Protein AF-A0ABD2NF69-F1 (afdb_monomer_lite)

pLDDT: mean 71.44, std 18.03, range [30.22, 94.69]

Structure (mmCIF, N/CA/C/O backbone):
data_AF-A0ABD2NF69-F1
#
_entry.id   AF-A0ABD2NF69-F1
#
loop_
_atom_site.group_PDB
_atom_site.id
_atom_site.type_symbol
_atom_site.label_atom_id
_atom_site.label_alt_id
_atom_site.label_comp_id
_atom_site.label_asym_id
_atom_site.label_entity_id
_atom_site.label_seq_id
_atom_site.pdbx_PDB_ins_code
_atom_site.Cartn_x
_atom_site.Cartn_y
_atom_site.Cartn_z
_atom_site.occupancy
_atom_site.B_iso_or_equiv
_atom_site.auth_seq_id
_atom_site.auth_comp_id
_atom_site.auth_asym_id
_atom_site.auth_atom_id
_atom_site.pdbx_PDB_model_num
ATOM 1 N N . MET A 1 1 ? 8.759 -7.426 8.911 1.00 56.06 1 MET A N 1
ATOM 2 C CA . MET A 1 1 ? 10.045 -8.057 8.538 1.00 56.06 1 MET A CA 1
ATOM 3 C C . MET A 1 1 ? 10.043 -8.442 7.062 1.00 56.06 1 MET A C 1
ATOM 5 O O . MET A 1 1 ? 10.917 -7.971 6.360 1.00 56.06 1 MET A O 1
ATOM 9 N N . THR A 1 2 ? 9.032 -9.153 6.549 1.00 62.88 2 THR A N 1
ATOM 10 C CA . THR A 1 2 ? 8.917 -9.534 5.120 1.00 62.88 2 THR A CA 1
ATOM 11 C C . THR A 1 2 ? 8.909 -8.365 4.124 1.00 62.88 2 THR A C 1
ATOM 13 O O . THR A 1 2 ? 9.567 -8.453 3.095 1.00 62.88 2 THR A O 1
ATOM 16 N N . ALA A 1 3 ? 8.248 -7.246 4.441 1.00 62.25 3 ALA A N 1
ATOM 17 C CA . ALA A 1 3 ? 8.245 -6.064 3.570 1.00 62.25 3 ALA A CA 1
ATOM 18 C C . ALA A 1 3 ? 9.654 -5.481 3.344 1.00 62.25 3 ALA A C 1
ATOM 20 O O . ALA A 1 3 ? 9.957 -5.045 2.247 1.00 62.25 3 ALA A O 1
ATOM 21 N N . VAL A 1 4 ? 10.533 -5.521 4.352 1.00 70.12 4 VAL A N 1
ATOM 22 C CA . VAL A 1 4 ? 11.888 -4.944 4.268 1.00 70.12 4 VAL A CA 1
ATOM 23 C C . VAL A 1 4 ? 12.768 -5.728 3.295 1.00 70.12 4 VAL A C 1
ATOM 25 O O . VAL A 1 4 ? 13.519 -5.128 2.538 1.00 70.12 4 VAL A O 1
ATOM 28 N N . PHE A 1 5 ? 12.621 -7.054 3.250 1.00 67.69 5 PHE A N 1
ATOM 29 C CA . PHE A 1 5 ? 13.351 -7.889 2.292 1.00 67.69 5 PHE A CA 1
ATOM 30 C C . PHE A 1 5 ? 12.933 -7.612 0.844 1.00 67.69 5 PHE A C 1
ATOM 32 O O . PHE A 1 5 ? 13.782 -7.550 -0.033 1.00 67.69 5 PHE A O 1
ATOM 39 N N . LEU A 1 6 ? 11.642 -7.373 0.601 1.00 65.69 6 LEU A N 1
ATOM 40 C CA . LEU A 1 6 ? 11.138 -6.993 -0.724 1.00 65.69 6 LEU A CA 1
ATOM 41 C C . LEU A 1 6 ? 11.486 -5.550 -1.111 1.00 65.69 6 LEU A C 1
ATOM 43 O O . LEU A 1 6 ? 11.557 -5.243 -2.292 1.00 65.69 6 LEU A O 1
ATOM 47 N N . LEU A 1 7 ? 11.719 -4.671 -0.132 1.00 65.12 7 LEU A N 1
ATOM 48 C CA . LEU A 1 7 ? 12.245 -3.325 -0.370 1.00 65.12 7 LEU A CA 1
ATOM 49 C C . LEU A 1 7 ? 13.734 -3.330 -0.742 1.00 65.12 7 LEU A C 1
ATOM 51 O O . LEU A 1 7 ? 14.152 -2.422 -1.446 1.00 65.12 7 LEU A O 1
ATOM 55 N N . GLY A 1 8 ? 14.503 -4.313 -0.261 1.00 68.12 8 GLY A N 1
ATOM 56 C CA . GLY A 1 8 ? 15.935 -4.464 -0.549 1.00 68.12 8 GLY A CA 1
ATOM 57 C C . GLY A 1 8 ? 16.262 -5.349 -1.757 1.00 68.12 8 GLY A C 1
ATOM 58 O O . GLY A 1 8 ? 17.424 -5.447 -2.139 1.00 68.12 8 GLY A O 1
ATOM 59 N N . LEU A 1 9 ? 15.261 -6.000 -2.357 1.00 66.94 9 LEU A N 1
ATOM 60 C CA . LEU A 1 9 ? 15.384 -6.697 -3.639 1.00 66.94 9 LEU A CA 1
ATOM 61 C C . LEU A 1 9 ? 15.379 -5.654 -4.765 1.00 66.94 9 LEU A C 1
ATOM 63 O O . LEU A 1 9 ? 14.354 -5.395 -5.389 1.00 66.94 9 LEU A O 1
ATOM 67 N N . ASP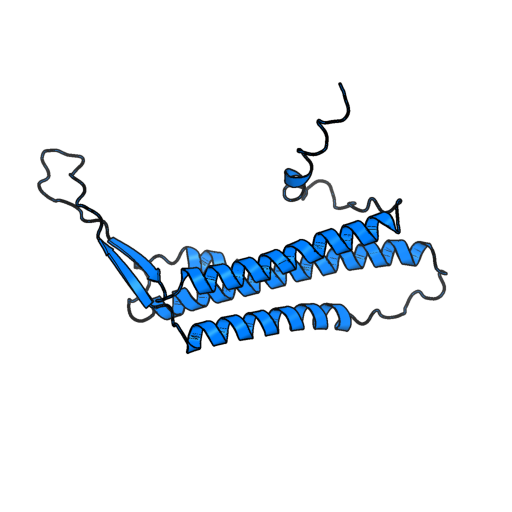 A 1 10 ? 16.532 -5.017 -4.955 1.00 64.69 10 ASP A N 1
ATOM 68 C CA . ASP A 1 10 ? 16.776 -4.055 -6.029 1.00 64.69 10 ASP A CA 1
ATOM 69 C C . ASP A 1 10 ? 16.928 -4.761 -7.389 1.00 64.69 10 ASP A C 1
ATOM 71 O O . ASP A 1 10 ? 17.277 -5.949 -7.454 1.00 64.69 10 ASP A O 1
ATOM 75 N N . GLY A 1 11 ? 16.676 -4.037 -8.484 1.00 61.16 11 GLY A N 1
ATOM 76 C CA . GLY A 1 11 ? 16.458 -4.594 -9.827 1.00 61.16 11 GLY A CA 1
ATOM 77 C C . GLY A 1 11 ? 17.582 -5.447 -10.421 1.00 61.16 11 GLY A C 1
ATOM 78 O O . GLY A 1 11 ? 17.356 -6.190 -11.372 1.00 61.16 11 GLY A O 1
ATOM 79 N N . ARG A 1 12 ? 18.768 -5.451 -9.799 1.00 65.75 12 ARG A N 1
ATOM 80 C CA . ARG A 1 12 ? 19.893 -6.331 -10.161 1.00 65.75 12 ARG A CA 1
ATOM 81 C C . ARG A 1 12 ? 19.609 -7.823 -9.974 1.00 65.75 12 ARG A C 1
ATOM 83 O O . ARG A 1 12 ? 20.236 -8.627 -10.655 1.00 65.75 12 ARG A O 1
ATOM 90 N N . PHE A 1 13 ? 18.712 -8.206 -9.061 1.00 68.94 13 PHE A N 1
ATOM 91 C CA . PHE A 1 13 ? 18.416 -9.621 -8.781 1.00 68.94 13 PHE A CA 1
ATOM 92 C C . PHE A 1 13 ? 17.104 -10.117 -9.393 1.00 68.94 13 PHE A C 1
ATOM 94 O O . PHE A 1 13 ? 16.879 -11.326 -9.455 1.00 68.94 13 PHE A O 1
ATOM 101 N N . VAL A 1 14 ? 16.221 -9.211 -9.821 1.00 75.88 14 VAL A N 1
ATOM 102 C CA . VAL A 1 14 ? 14.859 -9.557 -10.230 1.00 75.88 14 VAL A CA 1
ATOM 103 C C . VAL A 1 14 ? 14.703 -9.415 -11.742 1.00 75.88 14 VAL A C 1
ATOM 105 O O . VAL A 1 14 ? 15.015 -8.386 -12.331 1.00 75.88 14 VAL A O 1
ATOM 108 N N . SER A 1 15 ? 14.212 -10.476 -12.384 1.00 74.94 15 SER A N 1
ATOM 109 C CA . SER A 1 15 ? 13.973 -10.478 -13.828 1.00 74.94 15 SER A CA 1
ATOM 110 C C . SER A 1 15 ? 12.953 -9.390 -14.212 1.00 74.94 15 SER A C 1
ATOM 112 O O . SER A 1 15 ? 11.960 -9.218 -13.493 1.00 74.94 15 SER A O 1
ATOM 114 N N . PRO A 1 16 ? 13.125 -8.698 -15.357 1.00 73.19 16 PRO A N 1
ATOM 115 C CA . PRO A 1 16 ? 12.213 -7.644 -15.815 1.00 73.19 16 PRO A CA 1
ATOM 116 C C . PRO A 1 16 ? 10.753 -8.107 -15.951 1.00 73.19 16 PRO A C 1
ATOM 118 O O . PRO A 1 16 ? 9.838 -7.298 -15.819 1.00 73.19 16 PRO A O 1
ATOM 121 N N . ILE A 1 17 ? 10.522 -9.410 -16.149 1.00 76.06 17 ILE A N 1
ATOM 122 C CA . ILE A 1 17 ? 9.184 -10.011 -16.264 1.00 76.06 17 ILE A CA 1
ATOM 123 C C . ILE A 1 17 ? 8.476 -10.078 -14.898 1.00 76.06 17 ILE A C 1
ATOM 125 O O . ILE A 1 17 ? 7.262 -9.909 -14.816 1.00 76.06 17 ILE A O 1
ATOM 129 N N . THR A 1 18 ? 9.222 -10.293 -13.810 1.00 81.12 18 THR A N 1
ATOM 130 C CA . THR A 1 18 ? 8.672 -10.450 -12.449 1.00 81.12 18 THR A CA 1
ATOM 131 C C . THR A 1 18 ? 8.588 -9.119 -11.693 1.00 81.12 18 THR A C 1
ATOM 133 O O . THR A 1 18 ? 7.854 -9.001 -10.711 1.00 81.12 18 THR A O 1
ATOM 136 N N . TYR A 1 19 ? 9.303 -8.098 -12.168 1.00 80.56 19 TYR A N 1
ATOM 137 C CA . TYR A 1 19 ? 9.339 -6.747 -11.606 1.00 80.56 19 TYR A CA 1
ATOM 138 C C . TYR A 1 19 ? 7.963 -6.136 -11.266 1.00 80.56 19 TYR A C 1
ATOM 140 O O . TYR A 1 19 ? 7.781 -5.693 -10.128 1.00 80.56 19 TYR A O 1
ATOM 148 N N . PRO A 1 20 ? 6.960 -6.130 -12.174 1.00 82.12 20 PRO A N 1
ATOM 149 C CA . PRO A 1 20 ? 5.653 -5.541 -11.869 1.00 82.12 20 PRO A CA 1
ATOM 150 C C . PRO A 1 20 ? 4.950 -6.252 -10.703 1.00 82.12 20 PRO A C 1
ATOM 152 O O . PRO A 1 20 ? 4.393 -5.597 -9.821 1.00 82.12 20 PRO A O 1
ATOM 155 N N . THR A 1 21 ? 5.048 -7.582 -10.624 1.00 83.56 21 THR A N 1
ATOM 156 C CA . THR A 1 21 ? 4.469 -8.380 -9.531 1.00 83.56 21 THR A CA 1
ATOM 157 C C . THR A 1 21 ? 5.108 -8.045 -8.184 1.00 83.56 21 THR A C 1
ATOM 159 O O . THR A 1 21 ? 4.416 -7.930 -7.172 1.00 83.56 21 THR A O 1
ATOM 162 N N . VAL A 1 22 ? 6.428 -7.839 -8.158 1.00 84.69 22 VAL A N 1
ATOM 163 C CA . VAL A 1 22 ? 7.165 -7.450 -6.943 1.00 84.69 22 VAL A CA 1
ATOM 164 C C . VAL A 1 22 ? 6.726 -6.070 -6.459 1.00 84.69 22 VAL A C 1
ATOM 166 O O . VAL A 1 22 ? 6.508 -5.866 -5.262 1.00 84.69 22 VAL A O 1
ATOM 169 N N . CYS A 1 23 ? 6.515 -5.138 -7.384 1.00 83.62 23 CYS A N 1
ATOM 170 C CA . CYS A 1 23 ? 6.029 -3.805 -7.059 1.00 83.62 23 CYS A CA 1
ATOM 171 C C . CYS A 1 23 ? 4.618 -3.807 -6.473 1.00 83.62 23 CYS A C 1
ATOM 173 O O . CYS A 1 23 ? 4.359 -3.111 -5.490 1.00 83.62 23 CYS A O 1
ATOM 175 N N . GLN A 1 24 ? 3.726 -4.641 -7.004 1.00 86.06 24 GLN A N 1
ATOM 176 C CA . GLN A 1 24 ? 2.405 -4.837 -6.411 1.00 86.06 24 GLN A CA 1
ATOM 177 C C . GLN A 1 24 ? 2.513 -5.452 -5.011 1.00 86.06 24 GLN A C 1
ATOM 179 O O . GLN A 1 24 ? 1.935 -4.927 -4.057 1.00 86.06 24 GLN A O 1
ATOM 184 N N . ALA A 1 25 ? 3.313 -6.511 -4.853 1.00 86.38 25 ALA A N 1
ATOM 185 C CA . ALA A 1 25 ? 3.514 -7.172 -3.566 1.00 86.38 25 ALA A CA 1
ATOM 186 C C . ALA A 1 25 ? 4.046 -6.209 -2.490 1.00 86.38 25 ALA A C 1
ATOM 188 O O . ALA A 1 25 ? 3.591 -6.246 -1.346 1.00 86.38 25 ALA A O 1
ATOM 189 N N . LYS A 1 26 ? 4.958 -5.299 -2.853 1.00 85.50 26 LYS A N 1
ATOM 190 C CA . LYS A 1 26 ? 5.475 -4.246 -1.967 1.00 85.50 26 LYS A CA 1
ATOM 191 C C . LYS A 1 26 ? 4.349 -3.359 -1.435 1.00 85.50 26 LYS A C 1
ATOM 193 O O . LYS A 1 26 ? 4.228 -3.206 -0.219 1.00 85.50 26 LYS A O 1
ATOM 198 N N . THR A 1 27 ? 3.49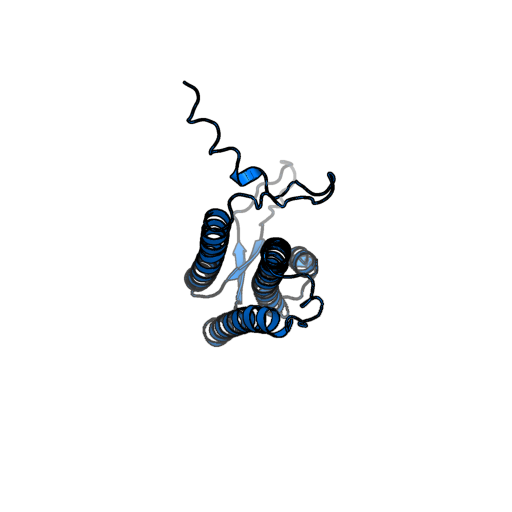2 -2.834 -2.309 1.00 86.62 27 THR A N 1
ATOM 199 C CA . THR A 1 27 ? 2.357 -1.987 -1.907 1.00 86.62 27 THR A CA 1
ATOM 200 C C . THR A 1 27 ? 1.376 -2.741 -1.008 1.00 86.62 27 THR A C 1
ATOM 202 O O . THR A 1 27 ? 0.974 -2.219 0.032 1.00 86.62 27 THR A O 1
ATOM 205 N N . TRP A 1 28 ? 1.055 -3.994 -1.339 1.00 89.69 28 TRP A N 1
ATOM 206 C CA . TRP A 1 28 ? 0.174 -4.844 -0.529 1.00 89.69 28 TRP A CA 1
ATOM 207 C C . TRP A 1 28 ? 0.738 -5.111 0.868 1.00 89.69 28 TRP A C 1
ATOM 209 O O . TRP A 1 28 ? 0.035 -5.012 1.872 1.00 89.69 28 TRP A O 1
ATOM 219 N N . LEU A 1 29 ? 2.028 -5.426 0.964 1.00 89.69 29 LEU A N 1
ATOM 220 C CA . LEU A 1 29 ? 2.662 -5.686 2.253 1.00 89.69 29 LEU A CA 1
ATOM 221 C C . LEU A 1 29 ? 2.747 -4.432 3.123 1.00 89.69 29 LEU A C 1
ATOM 223 O O . LEU A 1 29 ? 2.606 -4.536 4.343 1.00 89.69 29 LEU A O 1
ATOM 227 N N . LEU A 1 30 ? 2.957 -3.260 2.519 1.00 87.56 30 LEU A N 1
ATOM 228 C CA . LEU A 1 30 ? 2.961 -1.985 3.236 1.00 87.56 30 LEU A CA 1
ATOM 229 C C . LEU A 1 30 ? 1.574 -1.668 3.813 1.00 87.56 30 LEU A C 1
ATOM 231 O O . LEU A 1 30 ? 1.460 -1.348 4.999 1.00 87.56 30 LEU A O 1
ATOM 235 N N . THR A 1 31 ? 0.512 -1.814 3.014 1.00 90.31 31 THR A N 1
ATOM 236 C CA . THR A 1 31 ? -0.864 -1.507 3.443 1.00 90.31 31 THR A CA 1
ATOM 237 C C . THR A 1 31 ? -1.372 -2.473 4.512 1.00 90.31 31 THR A C 1
ATOM 239 O O . THR A 1 31 ? -1.907 -2.022 5.531 1.00 90.31 31 THR A O 1
ATOM 242 N N . ILE A 1 32 ? -1.138 -3.777 4.331 1.00 90.88 32 ILE A N 1
ATOM 243 C CA . ILE A 1 32 ? -1.498 -4.829 5.292 1.00 90.88 32 ILE A CA 1
ATOM 244 C C . ILE A 1 32 ? -0.669 -4.689 6.576 1.00 90.88 32 ILE A C 1
ATOM 246 O O . ILE A 1 32 ? -1.215 -4.726 7.681 1.00 90.88 32 ILE A O 1
ATOM 250 N N . GLY A 1 33 ? 0.645 -4.475 6.457 1.00 91.06 33 GLY A N 1
ATOM 251 C CA . GLY A 1 33 ? 1.545 -4.320 7.603 1.00 91.06 33 GLY A CA 1
ATOM 252 C C . GLY A 1 33 ? 1.171 -3.137 8.497 1.00 91.06 33 GLY A C 1
ATOM 253 O O . GLY A 1 33 ? 1.207 -3.247 9.729 1.00 91.06 33 GLY A O 1
ATOM 254 N N . PHE A 1 34 ? 0.737 -2.032 7.889 1.00 90.19 34 PHE A N 1
ATOM 255 C CA . PHE A 1 34 ? 0.189 -0.895 8.617 1.00 90.19 34 PHE A CA 1
ATOM 256 C C . PHE A 1 34 ? -1.069 -1.282 9.414 1.00 90.19 34 PHE A C 1
ATOM 258 O O . PHE A 1 34 ? -1.142 -1.016 10.615 1.00 90.19 34 PHE A O 1
ATOM 265 N N . THR A 1 35 ? -2.034 -1.962 8.789 1.00 90.88 35 THR A N 1
ATOM 266 C CA . THR A 1 35 ? -3.306 -2.329 9.439 1.00 90.88 35 THR A CA 1
ATOM 267 C C . THR A 1 35 ? -3.118 -3.333 10.567 1.00 90.88 35 THR A C 1
ATOM 269 O O . THR A 1 35 ? -3.742 -3.199 11.621 1.00 90.88 35 THR A O 1
ATOM 272 N N . LEU A 1 36 ? -2.198 -4.290 10.413 1.00 88.88 36 LEU A N 1
ATOM 273 C CA . LEU A 1 36 ? -1.822 -5.196 11.502 1.00 88.88 36 LEU A CA 1
ATOM 274 C C . LEU A 1 36 ? -1.201 -4.433 12.680 1.00 88.88 36 LEU A C 1
ATOM 276 O O . LEU A 1 36 ? -1.548 -4.685 13.837 1.00 88.88 36 LEU A O 1
ATOM 280 N N . SER A 1 37 ? -0.310 -3.481 12.396 1.00 89.62 37 SER A N 1
ATOM 281 C CA . SER A 1 37 ? 0.325 -2.645 13.423 1.00 89.62 37 SER A CA 1
ATOM 282 C C . SER A 1 37 ? -0.708 -1.795 14.170 1.00 89.62 37 SER A C 1
ATOM 284 O O . SER A 1 37 ? -0.687 -1.721 15.402 1.00 89.62 37 SER A O 1
ATOM 286 N N . PHE A 1 38 ? -1.667 -1.223 13.441 1.00 86.44 38 PHE A N 1
ATOM 287 C CA . PHE A 1 38 ? -2.797 -0.488 14.000 1.00 86.44 38 PHE A CA 1
ATOM 288 C C . PHE A 1 38 ? -3.674 -1.393 14.880 1.00 86.44 38 PHE A C 1
ATOM 290 O O . PHE A 1 38 ? -3.914 -1.074 16.045 1.00 86.44 38 PHE A O 1
ATOM 297 N N . GLY A 1 39 ? -4.053 -2.584 14.403 1.00 87.56 39 GLY A N 1
ATOM 298 C CA . GLY A 1 39 ? -4.803 -3.580 15.182 1.00 87.56 39 GLY A CA 1
ATOM 299 C C . GLY A 1 39 ? -4.108 -4.003 16.488 1.00 87.56 39 GLY A C 1
ATOM 300 O O . GLY A 1 39 ? -4.760 -4.185 17.526 1.00 87.56 39 GLY A O 1
ATOM 301 N N . ALA A 1 40 ? -2.773 -4.086 16.488 1.00 86.06 40 ALA A N 1
ATOM 302 C CA . ALA A 1 40 ? -1.989 -4.341 17.696 1.00 86.06 40 ALA A CA 1
ATOM 303 C C . ALA A 1 40 ? -2.059 -3.176 18.704 1.00 86.06 40 ALA A C 1
ATOM 305 O O . ALA A 1 40 ? -2.111 -3.416 19.916 1.00 86.06 40 ALA A O 1
ATOM 306 N N . MET A 1 41 ? -2.118 -1.925 18.231 1.00 83.00 41 MET A N 1
ATOM 307 C CA . MET A 1 41 ? -2.325 -0.752 19.090 1.00 83.00 41 MET A CA 1
ATOM 308 C C . MET A 1 41 ? -3.710 -0.772 19.751 1.00 83.00 41 MET A C 1
ATOM 310 O O . MET A 1 41 ? -3.784 -0.617 20.972 1.00 83.00 41 MET A O 1
ATOM 314 N N . PHE A 1 42 ? -4.791 -1.088 19.022 1.00 79.75 42 PHE A N 1
ATOM 315 C CA . PHE A 1 42 ? -6.119 -1.258 19.649 1.00 79.75 42 PHE A CA 1
ATOM 316 C C . PHE A 1 42 ? -6.139 -2.366 20.683 1.00 79.75 42 PHE A C 1
ATOM 318 O O . PHE A 1 42 ? -6.746 -2.209 21.738 1.00 79.75 42 PHE A O 1
ATOM 325 N N . SER A 1 43 ? -5.458 -3.477 20.406 1.00 80.50 43 SER A N 1
ATOM 326 C CA . SER A 1 43 ? -5.345 -4.583 21.358 1.00 80.50 43 SER A CA 1
ATOM 327 C C . SER A 1 43 ? -4.743 -4.124 22.684 1.00 80.50 43 SER A C 1
ATOM 329 O O . SER A 1 43 ? -5.228 -4.521 23.744 1.00 80.50 43 SER A O 1
ATOM 331 N N . LYS A 1 44 ? -3.728 -3.249 22.646 1.00 76.25 44 LYS A N 1
ATOM 332 C CA . LYS A 1 44 ? -3.132 -2.656 23.852 1.00 76.25 44 LYS A CA 1
ATOM 333 C C . LYS A 1 44 ? -4.094 -1.698 24.561 1.00 76.25 44 LYS A C 1
ATOM 335 O O . LYS A 1 44 ? -4.314 -1.871 25.758 1.00 76.25 44 LYS A O 1
ATOM 340 N N . VAL A 1 45 ? -4.707 -0.759 23.836 1.00 78.19 45 VAL A N 1
ATOM 341 C CA . VAL A 1 45 ? -5.676 0.211 24.394 1.00 78.19 45 VAL A CA 1
ATOM 342 C C . VAL A 1 45 ? -6.855 -0.509 25.055 1.00 78.19 45 VAL A C 1
ATOM 344 O O . VAL A 1 45 ? -7.224 -0.215 26.191 1.00 78.19 45 VAL A O 1
ATOM 347 N N . TRP A 1 46 ? -7.399 -1.528 24.389 1.00 70.94 46 TRP A N 1
ATOM 348 C CA . TRP A 1 46 ? -8.503 -2.331 24.900 1.00 70.94 46 TRP A CA 1
ATOM 349 C C . TRP A 1 46 ? -8.146 -3.085 26.191 1.00 70.94 46 TRP A C 1
ATOM 351 O O . TRP A 1 46 ? -8.967 -3.173 27.110 1.00 70.94 46 TRP A O 1
ATOM 361 N N . ARG A 1 47 ? -6.915 -3.611 26.312 1.00 70.88 47 ARG A N 1
ATOM 362 C CA . ARG A 1 47 ? -6.470 -4.248 27.563 1.00 70.88 47 ARG A CA 1
ATOM 363 C C . ARG A 1 47 ? -6.430 -3.259 28.725 1.00 70.88 47 ARG A C 1
ATOM 365 O O . ARG A 1 47 ? -6.881 -3.629 29.808 1.00 70.88 47 ARG A O 1
ATOM 372 N N . VAL A 1 48 ? -5.926 -2.043 28.501 1.00 71.69 48 VAL A N 1
ATOM 373 C CA . VAL A 1 48 ? -5.890 -0.981 29.521 1.00 71.69 48 VAL A CA 1
ATOM 374 C C . VAL A 1 48 ? -7.307 -0.608 29.940 1.00 71.69 48 VAL A C 1
ATOM 376 O O . VAL A 1 48 ? -7.610 -0.661 31.129 1.00 71.69 48 VAL A O 1
ATOM 379 N N . HIS A 1 49 ? -8.206 -0.375 28.975 1.00 66.50 49 HIS A N 1
ATOM 380 C CA . HIS A 1 49 ? -9.609 -0.086 29.270 1.00 66.50 49 HIS A CA 1
ATOM 381 C C . HIS A 1 49 ? -10.229 -1.164 30.163 1.00 66.50 49 HIS A C 1
ATOM 383 O O . HIS A 1 49 ? -10.942 -0.876 31.126 1.00 66.50 49 HIS A O 1
ATOM 389 N N . ARG A 1 50 ? -9.966 -2.440 29.864 1.00 64.88 50 ARG A N 1
ATOM 390 C CA . ARG A 1 50 ? -10.524 -3.534 30.657 1.00 64.88 50 ARG A CA 1
ATOM 391 C C . ARG A 1 50 ? -9.980 -3.544 32.083 1.00 64.88 50 ARG A C 1
ATOM 393 O O . ARG A 1 50 ? -10.764 -3.771 32.997 1.00 64.88 50 ARG A O 1
ATOM 400 N N . LEU A 1 51 ? -8.679 -3.325 32.278 1.00 66.38 51 LEU A N 1
ATOM 401 C CA . LEU A 1 51 ? -8.063 -3.305 33.609 1.00 66.38 51 LEU A CA 1
ATOM 402 C C . LEU A 1 51 ? -8.653 -2.185 34.481 1.00 66.38 51 LEU A C 1
ATOM 404 O O . LEU A 1 51 ? -9.022 -2.447 35.624 1.00 66.38 51 LEU A O 1
ATOM 408 N N . THR A 1 52 ? -8.855 -0.991 33.921 1.00 63.88 52 THR A N 1
ATOM 409 C CA . THR A 1 52 ? -9.419 0.157 34.650 1.00 63.88 52 THR A CA 1
ATOM 410 C C . THR A 1 52 ? -10.909 -0.012 34.959 1.00 63.88 52 THR A C 1
ATOM 412 O O . THR A 1 52 ? -11.346 0.248 36.079 1.00 63.88 52 THR A O 1
ATOM 415 N N . THR A 1 53 ? -11.716 -0.492 34.006 1.00 62.28 53 THR A N 1
ATOM 416 C CA . THR A 1 53 ? -13.161 -0.701 34.230 1.00 62.28 53 THR A CA 1
ATOM 417 C C . THR A 1 53 ? -13.441 -1.868 35.191 1.00 62.28 53 THR A C 1
ATOM 419 O O . THR A 1 53 ? -14.402 -1.824 35.961 1.00 62.28 53 THR A O 1
ATOM 422 N N . LYS A 1 54 ? -12.584 -2.901 35.202 1.00 55.00 54 LYS A N 1
ATOM 423 C CA . LYS A 1 54 ? -12.679 -4.053 36.121 1.00 55.00 54 LYS A CA 1
ATOM 424 C C . LYS A 1 54 ? -12.314 -3.715 37.572 1.00 55.00 54 LYS A C 1
ATOM 426 O O . LYS A 1 54 ? -12.713 -4.461 38.455 1.00 55.00 54 LYS A O 1
ATOM 431 N N . ALA A 1 55 ? -11.611 -2.610 37.827 1.00 54.41 55 ALA A N 1
ATOM 432 C CA . ALA A 1 55 ? -11.333 -2.141 39.187 1.00 54.41 55 ALA A CA 1
ATOM 433 C C . ALA A 1 55 ? -12.558 -1.490 39.864 1.00 54.41 55 ALA A C 1
ATOM 435 O O . ALA A 1 55 ? -12.613 -1.429 41.086 1.00 54.41 55 ALA A O 1
ATOM 436 N N . LYS A 1 56 ? -13.551 -1.025 39.085 1.00 53.09 56 LYS A N 1
ATOM 437 C CA . LYS A 1 56 ? -14.759 -0.347 39.598 1.00 53.09 56 LYS A CA 1
ATOM 438 C C . LYS A 1 56 ? -16.009 -1.234 39.690 1.00 53.09 56 LYS A C 1
ATOM 440 O O . LYS A 1 56 ? -16.993 -0.806 40.278 1.00 53.09 56 LYS A O 1
ATOM 445 N N . SER A 1 57 ? -16.008 -2.434 39.102 1.00 50.66 57 SER A N 1
ATOM 446 C CA . SER A 1 57 ? -17.193 -3.306 39.033 1.00 50.66 57 SER A CA 1
ATOM 447 C C . SER A 1 57 ? -16.879 -4.729 39.503 1.00 50.66 57 SER A C 1
ATOM 449 O O . SER A 1 57 ? -16.308 -5.527 38.768 1.00 50.66 57 SER A O 1
ATOM 451 N N . ASP A 1 58 ? -17.244 -4.984 40.758 1.00 50.62 58 ASP A N 1
ATOM 452 C CA . ASP A 1 58 ? -17.481 -6.258 41.449 1.00 50.62 58 ASP A CA 1
ATOM 453 C C . ASP A 1 58 ? -16.590 -7.492 41.104 1.00 50.62 58 ASP A C 1
ATOM 455 O O . ASP A 1 58 ? -16.650 -8.043 39.994 1.00 50.62 58 ASP A O 1
ATOM 459 N N . PRO A 1 59 ? -15.813 -8.035 42.070 1.00 54.53 59 PRO A N 1
ATOM 460 C CA . PRO A 1 59 ? -14.899 -9.167 41.867 1.00 54.53 59 PRO A CA 1
ATOM 461 C C . PRO A 1 59 ? -15.574 -10.494 41.469 1.00 54.53 59 PRO A C 1
ATOM 463 O O . PRO A 1 59 ? -14.869 -11.455 41.152 1.00 54.53 59 PRO A O 1
ATOM 466 N N . LYS A 1 60 ? -16.912 -10.579 41.443 1.00 48.66 60 LYS A N 1
ATOM 467 C CA . LYS A 1 60 ? -17.660 -11.809 41.125 1.00 48.66 60 LYS A CA 1
ATOM 468 C C . LYS A 1 60 ? -17.774 -12.112 39.621 1.00 48.66 60 LYS A C 1
ATOM 470 O O . LYS A 1 60 ? -17.980 -13.261 39.241 1.00 48.66 60 LYS A O 1
ATOM 475 N N . VAL A 1 61 ? -17.540 -11.138 38.731 1.00 51.62 61 VAL A N 1
ATOM 476 C CA . VAL A 1 61 ? -17.561 -11.334 37.259 1.00 51.62 61 VAL A CA 1
ATOM 477 C C . VAL A 1 61 ? -16.139 -11.542 36.710 1.00 51.62 61 VAL A C 1
ATOM 479 O O . VAL A 1 61 ? -15.698 -10.901 35.744 1.00 51.62 61 VAL A O 1
ATOM 482 N N . ARG A 1 62 ? -15.382 -12.448 37.342 1.00 47.66 62 ARG A N 1
ATOM 483 C CA . ARG A 1 62 ? -13.992 -12.775 36.968 1.00 47.66 62 ARG A CA 1
ATOM 484 C C . ARG A 1 62 ? -13.852 -13.363 35.559 1.00 47.66 62 ARG A C 1
ATOM 486 O O . ARG A 1 62 ? -12.807 -13.184 34.946 1.00 47.66 62 ARG A O 1
ATOM 493 N N . MET A 1 63 ? -14.912 -13.957 35.000 1.00 48.28 63 MET A N 1
ATOM 494 C CA . MET A 1 63 ? -14.808 -14.823 33.817 1.00 48.28 63 MET A CA 1
ATOM 495 C C . MET A 1 63 ? -15.848 -14.584 32.710 1.00 48.28 63 MET A C 1
ATOM 497 O O . MET A 1 63 ? -16.128 -15.492 31.932 1.00 48.28 63 MET A O 1
ATOM 501 N N . LYS A 1 64 ? -16.398 -13.369 32.538 1.00 49.06 64 LYS A N 1
ATOM 502 C CA . LYS A 1 64 ? -17.010 -13.058 31.229 1.00 49.06 64 LYS A CA 1
ATOM 503 C C . LYS A 1 64 ? -15.881 -13.012 30.201 1.00 49.06 64 LYS A C 1
ATOM 505 O O . LYS A 1 64 ? -15.208 -11.989 30.077 1.00 49.06 64 LYS A O 1
ATOM 510 N N . LYS A 1 65 ? -15.647 -14.160 29.546 1.00 49.56 65 LYS A N 1
ATOM 511 C CA . LYS A 1 65 ? -14.795 -14.367 28.373 1.00 49.56 65 LYS A CA 1
ATOM 512 C C . LYS A 1 65 ? -15.147 -13.255 27.405 1.00 49.56 65 LYS A C 1
ATOM 514 O O . LYS A 1 65 ? -16.167 -13.315 26.724 1.00 49.56 65 LYS A O 1
ATOM 519 N N . VAL A 1 66 ? -14.371 -12.177 27.433 1.00 52.72 66 VAL A N 1
ATOM 520 C CA . VAL A 1 66 ? -14.552 -11.124 26.449 1.00 52.72 66 VAL A CA 1
ATOM 521 C C . VAL A 1 66 ? -14.290 -11.807 25.133 1.00 52.72 66 VAL A C 1
ATOM 523 O O . VAL A 1 66 ? -13.208 -12.360 24.954 1.00 52.72 66 VAL A O 1
ATOM 526 N N . GLN A 1 67 ? -15.299 -11.850 24.271 1.00 58.28 67 GLN A N 1
ATOM 527 C CA . GLN A 1 67 ? -15.145 -12.509 22.997 1.00 58.28 67 GLN A CA 1
ATOM 528 C C . GLN A 1 67 ? -14.059 -11.754 22.222 1.00 58.28 67 GLN A C 1
ATOM 530 O O . GLN A 1 67 ? -14.301 -10.609 21.822 1.00 58.28 67 GLN A O 1
ATOM 535 N N . PRO A 1 68 ? -12.871 -12.356 22.005 1.00 65.38 68 PRO A N 1
ATOM 536 C CA . PRO A 1 68 ? -11.817 -11.735 21.202 1.00 65.38 68 PRO A CA 1
ATOM 537 C C . PRO A 1 68 ? -12.339 -11.378 19.800 1.00 65.38 68 PRO A C 1
ATOM 539 O O . PRO A 1 68 ? -11.836 -10.457 19.164 1.00 65.38 68 PRO A O 1
ATOM 542 N N . TRP A 1 69 ? -13.425 -12.036 19.387 1.00 71.62 69 TRP A N 1
ATOM 543 C CA . TRP A 1 69 ? -14.238 -11.760 18.214 1.00 71.62 69 TRP A CA 1
ATOM 544 C C . TRP A 1 69 ? -14.469 -10.277 17.912 1.00 71.62 69 TRP A C 1
ATOM 546 O O . TRP A 1 69 ? -14.335 -9.891 16.761 1.00 71.62 69 TRP A O 1
ATOM 556 N N . LYS A 1 70 ? -14.774 -9.416 18.898 1.00 75.75 70 LYS A N 1
ATOM 557 C CA . LYS A 1 70 ? -15.042 -7.992 18.602 1.00 75.75 70 LYS A CA 1
ATOM 558 C C . LYS A 1 70 ? -13.813 -7.258 18.061 1.00 75.75 70 LYS A C 1
ATOM 560 O O . LYS A 1 70 ? -13.942 -6.471 17.130 1.00 75.75 70 LYS A O 1
ATOM 565 N N . LEU A 1 71 ? -12.627 -7.530 18.612 1.00 77.69 71 LEU A N 1
ATOM 566 C CA . LEU A 1 71 ? -11.385 -6.936 18.108 1.00 77.69 71 LEU A CA 1
ATOM 567 C C . LEU A 1 71 ? -10.990 -7.533 16.759 1.00 77.69 71 LEU A C 1
ATOM 569 O O . LEU A 1 71 ? -10.645 -6.792 15.843 1.00 77.69 71 LEU A O 1
ATOM 573 N N . TYR A 1 72 ? -11.079 -8.859 16.636 1.00 82.94 72 TYR A N 1
ATOM 574 C CA . TYR A 1 72 ? -10.784 -9.547 15.381 1.00 82.94 72 TYR A CA 1
ATOM 575 C C . TYR A 1 72 ? -11.715 -9.099 14.252 1.00 82.94 72 TYR A C 1
ATOM 577 O O . TYR A 1 72 ? -11.245 -8.859 13.148 1.00 82.94 72 TYR A O 1
ATOM 585 N N . SER A 1 73 ? -13.004 -8.900 14.533 1.00 84.88 73 SER A N 1
ATOM 586 C CA . SER A 1 73 ? -13.987 -8.411 13.565 1.00 84.88 73 SER A CA 1
ATOM 587 C C . SER A 1 73 ? -13.671 -6.990 13.090 1.00 84.88 73 SER A C 1
ATOM 589 O O . SER A 1 73 ? -13.733 -6.733 11.892 1.00 84.88 73 SER A O 1
ATOM 591 N N . MET A 1 74 ? -13.248 -6.090 13.986 1.00 84.44 74 MET A N 1
ATOM 592 C CA . MET A 1 74 ? -12.860 -4.728 13.601 1.00 84.44 74 MET A CA 1
ATOM 593 C C . MET A 1 74 ? -11.599 -4.712 12.724 1.00 84.44 74 MET A C 1
ATOM 595 O O . MET A 1 74 ? -11.584 -4.067 11.679 1.00 84.44 74 MET A O 1
ATOM 599 N N . VAL A 1 75 ? -10.555 -5.451 13.119 1.00 88.81 75 VAL A N 1
ATOM 600 C CA . VAL A 1 75 ? -9.313 -5.564 12.330 1.00 88.81 75 VAL A CA 1
ATOM 601 C C . VAL A 1 75 ? -9.584 -6.227 10.979 1.00 88.81 75 VAL A C 1
ATOM 603 O O . VAL A 1 75 ? -9.074 -5.771 9.961 1.00 88.81 75 VAL A O 1
ATOM 606 N N . SER A 1 76 ? -10.428 -7.261 10.958 1.00 90.06 76 SER A N 1
ATOM 607 C CA . SER A 1 76 ? -10.858 -7.918 9.724 1.00 90.06 76 SER A CA 1
ATOM 608 C C . SER A 1 76 ? -11.601 -6.955 8.800 1.00 90.06 76 SER A C 1
ATOM 610 O O . SER A 1 76 ? -11.348 -6.977 7.604 1.00 90.06 76 SER A O 1
ATOM 612 N N . GLY A 1 77 ? -12.478 -6.096 9.327 1.00 92.12 77 GLY A N 1
ATOM 613 C CA . GLY A 1 77 ? -13.179 -5.090 8.525 1.00 92.12 77 GLY A CA 1
ATOM 614 C C . GLY A 1 77 ? -12.222 -4.109 7.842 1.00 92.12 77 GLY A C 1
ATOM 615 O O . GLY A 1 77 ? -12.337 -3.879 6.642 1.00 92.12 77 GLY A O 1
ATOM 616 N N . LEU A 1 78 ? -11.225 -3.598 8.574 1.00 90.56 78 LEU A N 1
ATOM 617 C CA . LEU A 1 78 ? -10.199 -2.708 8.010 1.00 90.56 78 LEU A CA 1
ATOM 618 C C . LEU A 1 78 ? -9.348 -3.404 6.941 1.00 90.56 78 LEU A C 1
ATOM 620 O O . LEU A 1 78 ? -9.054 -2.810 5.907 1.00 90.56 78 LEU A O 1
ATOM 624 N N . LEU A 1 79 ? -8.992 -4.674 7.160 1.00 92.38 79 LEU A N 1
ATOM 625 C CA . LEU A 1 79 ? -8.273 -5.464 6.161 1.00 92.38 79 LEU A CA 1
ATOM 626 C C . LEU A 1 79 ? -9.105 -5.695 4.899 1.00 92.38 79 LEU A C 1
ATOM 628 O O . LEU A 1 79 ? -8.564 -5.606 3.805 1.00 92.38 79 LEU A O 1
ATOM 632 N N . VAL A 1 80 ? -10.408 -5.962 5.022 1.00 94.69 80 VAL A N 1
ATOM 633 C CA . VAL A 1 80 ? -11.291 -6.117 3.854 1.00 94.69 80 VAL A CA 1
ATOM 634 C C . VAL A 1 80 ? -11.327 -4.830 3.033 1.00 94.69 80 VAL A C 1
ATOM 636 O O . VAL A 1 80 ? -11.197 -4.894 1.815 1.00 94.69 80 VAL A O 1
ATOM 639 N N . ILE A 1 81 ? -11.432 -3.667 3.683 1.00 93.00 81 ILE A N 1
ATOM 640 C CA . ILE A 1 81 ? -11.380 -2.369 2.994 1.00 93.00 81 ILE A CA 1
ATOM 641 C C . ILE A 1 81 ? -10.040 -2.201 2.265 1.00 93.00 81 ILE A C 1
ATOM 643 O O . ILE A 1 81 ? -10.031 -1.836 1.091 1.00 93.00 81 ILE A O 1
ATOM 647 N N . ASP A 1 82 ? -8.920 -2.525 2.920 1.00 93.06 82 ASP A N 1
ATOM 648 C CA . ASP A 1 82 ? -7.599 -2.484 2.283 1.00 93.06 82 ASP A CA 1
ATOM 649 C C . ASP A 1 82 ? -7.534 -3.381 1.043 1.00 93.06 82 ASP A C 1
ATOM 651 O O . ASP A 1 82 ? -7.077 -2.937 -0.008 1.00 93.06 82 ASP A O 1
ATOM 655 N N . PHE A 1 83 ? -8.018 -4.624 1.140 1.00 93.44 83 PHE A N 1
ATOM 656 C CA . PHE A 1 83 ? -8.050 -5.547 0.007 1.00 93.44 83 PHE A CA 1
ATOM 657 C C . PHE A 1 83 ? -8.909 -5.014 -1.138 1.00 93.44 83 PHE A C 1
ATOM 659 O O . PHE A 1 83 ? -8.483 -5.090 -2.285 1.00 93.44 83 PHE A O 1
ATOM 666 N N . VAL A 1 84 ? -10.077 -4.435 -0.851 1.00 94.19 84 VAL A N 1
ATOM 667 C CA . VAL A 1 84 ? -10.950 -3.851 -1.882 1.00 94.19 84 VAL A CA 1
ATOM 668 C C . VAL A 1 84 ? -10.250 -2.699 -2.602 1.00 94.19 84 VAL A C 1
ATOM 670 O O . VAL A 1 84 ? -10.245 -2.677 -3.831 1.00 94.19 84 VAL A O 1
ATOM 673 N N . ILE A 1 85 ? -9.610 -1.781 -1.868 1.00 91.69 85 ILE A N 1
ATOM 674 C CA . ILE A 1 85 ? -8.870 -0.658 -2.466 1.00 91.69 85 ILE A CA 1
ATOM 675 C C . ILE A 1 85 ? -7.702 -1.177 -3.316 1.00 91.69 85 ILE A C 1
ATOM 677 O O . ILE A 1 85 ? -7.493 -0.705 -4.432 1.00 91.69 85 ILE A O 1
ATOM 681 N N . MET A 1 86 ? -6.957 -2.168 -2.818 1.00 90.88 86 MET A N 1
ATOM 682 C CA . MET A 1 86 ? -5.839 -2.762 -3.555 1.00 90.88 86 MET A CA 1
ATOM 683 C C . MET A 1 86 ? -6.295 -3.483 -4.821 1.00 90.88 86 MET A C 1
ATOM 685 O O . MET A 1 86 ? -5.684 -3.292 -5.868 1.00 90.88 86 MET A O 1
ATOM 689 N N . ILE A 1 87 ? -7.366 -4.276 -4.752 1.00 92.00 87 ILE A N 1
ATOM 690 C CA . ILE A 1 87 ? -7.927 -4.974 -5.915 1.00 92.00 87 ILE A CA 1
ATOM 691 C C . ILE A 1 87 ? -8.442 -3.962 -6.941 1.00 92.00 87 ILE A C 1
ATOM 693 O O . ILE A 1 87 ? -8.136 -4.101 -8.122 1.00 92.00 87 ILE A O 1
ATOM 697 N N . ALA A 1 88 ? -9.157 -2.919 -6.508 1.00 92.38 88 ALA A N 1
ATOM 698 C CA . ALA A 1 88 ? -9.627 -1.860 -7.400 1.00 92.38 88 ALA A CA 1
ATOM 699 C C . ALA A 1 88 ? -8.464 -1.166 -8.126 1.00 92.38 88 ALA A C 1
ATOM 701 O O . ALA A 1 88 ? -8.539 -0.949 -9.335 1.00 92.38 88 ALA A O 1
ATOM 702 N N . TRP A 1 89 ? -7.364 -0.895 -7.415 1.00 90.44 89 TRP A N 1
ATOM 703 C CA . TRP A 1 89 ? -6.152 -0.353 -8.024 1.00 90.44 89 TRP A CA 1
ATOM 704 C C . TRP A 1 89 ? -5.556 -1.331 -9.047 1.00 90.44 89 TRP A C 1
ATOM 706 O O . TRP A 1 89 ? -5.273 -0.927 -10.169 1.00 90.44 89 TRP A O 1
ATOM 716 N N . GLN A 1 90 ? -5.447 -2.626 -8.725 1.00 88.00 90 GLN A N 1
ATOM 717 C CA . GLN A 1 90 ? -4.898 -3.617 -9.665 1.00 88.00 90 GLN A CA 1
ATOM 718 C C . GLN A 1 90 ? -5.731 -3.782 -10.939 1.00 88.00 90 GLN A C 1
ATOM 720 O O . GLN A 1 90 ? -5.167 -3.981 -12.012 1.00 88.00 90 GLN A O 1
ATOM 725 N N . LEU A 1 91 ? -7.060 -3.713 -10.828 1.00 89.31 91 LEU A N 1
ATOM 726 C CA . LEU A 1 91 ? -7.956 -3.865 -11.974 1.00 89.31 91 LEU A CA 1
ATOM 727 C C . LEU A 1 91 ? -7.939 -2.639 -12.890 1.00 89.31 91 LEU A C 1
ATOM 729 O O . LEU A 1 91 ? -8.014 -2.789 -14.107 1.00 89.31 91 LEU A O 1
ATOM 733 N N . GLN A 1 92 ? -7.855 -1.438 -12.315 1.00 89.25 92 GLN A N 1
ATOM 734 C CA . GLN A 1 92 ? -7.949 -0.198 -13.080 1.00 89.25 92 GLN A CA 1
ATOM 735 C C . GLN A 1 92 ? -6.590 0.296 -13.595 1.00 89.25 92 GLN A C 1
ATOM 737 O O . GLN A 1 92 ? -6.525 0.870 -14.682 1.00 89.25 92 GLN A O 1
ATOM 742 N N . ASP A 1 93 ? -5.525 0.132 -12.808 1.00 87.38 93 ASP A N 1
ATOM 743 C CA . ASP A 1 93 ? -4.213 0.731 -13.073 1.00 8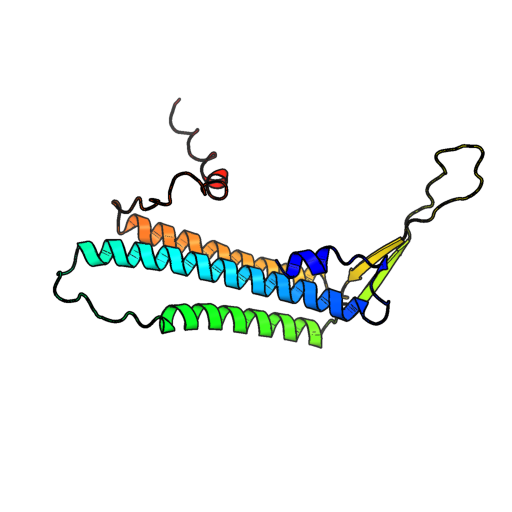7.38 93 ASP A CA 1
ATOM 744 C C . ASP A 1 93 ? -3.075 -0.136 -12.490 1.00 87.38 93 ASP A C 1
ATOM 746 O O . ASP A 1 93 ? -2.528 0.171 -11.422 1.00 87.38 93 ASP A O 1
ATOM 750 N N . PRO A 1 94 ? -2.728 -1.258 -13.153 1.00 86.44 94 PRO A N 1
ATOM 751 C CA . PRO A 1 94 ? -1.647 -2.127 -12.705 1.00 86.44 94 PRO A CA 1
ATOM 752 C C . PRO A 1 94 ? -0.303 -1.388 -12.746 1.00 86.44 94 PRO A C 1
ATOM 754 O O . PRO A 1 94 ? 0.029 -0.732 -13.733 1.00 86.44 94 PRO A O 1
ATOM 757 N N . LEU A 1 95 ? 0.506 -1.536 -11.691 1.00 83.62 95 LEU A N 1
ATOM 758 C CA . LEU A 1 95 ? 1.851 -0.950 -11.641 1.00 83.62 95 LEU A CA 1
ATOM 759 C C . LEU A 1 95 ? 2.729 -1.529 -12.756 1.00 83.62 95 LEU A C 1
ATOM 761 O O . LEU A 1 95 ? 2.915 -2.745 -12.844 1.00 83.62 95 LEU A O 1
ATOM 765 N N . GLN A 1 96 ? 3.308 -0.644 -13.565 1.00 82.62 96 GLN A N 1
ATOM 766 C CA . GLN A 1 96 ? 4.251 -0.992 -14.619 1.00 82.62 96 GLN A CA 1
ATOM 767 C C . GLN A 1 96 ? 5.662 -0.543 -14.242 1.00 82.62 96 GLN A C 1
ATOM 769 O O . GLN A 1 96 ? 5.860 0.413 -13.491 1.00 82.62 96 GLN A O 1
ATOM 774 N N . ARG A 1 97 ? 6.659 -1.246 -14.778 1.00 81.06 97 ARG A N 1
ATOM 775 C CA . ARG A 1 97 ? 8.063 -0.850 -14.663 1.00 81.06 97 ARG A CA 1
ATOM 776 C C . ARG A 1 97 ? 8.339 0.317 -15.619 1.00 81.06 97 ARG A C 1
ATOM 778 O O . ARG A 1 97 ? 8.065 0.216 -16.815 1.00 81.06 97 A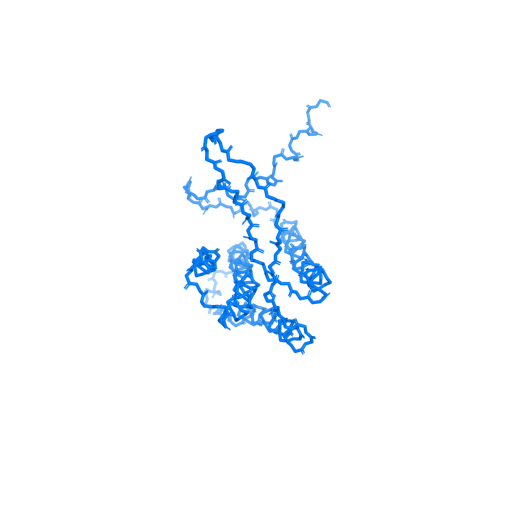RG A O 1
ATOM 785 N N . ARG A 1 98 ? 8.897 1.403 -15.089 1.00 82.00 98 ARG A N 1
ATOM 786 C CA . ARG A 1 98 ? 9.428 2.564 -15.814 1.00 82.00 98 ARG A CA 1
ATOM 787 C C . ARG A 1 98 ? 10.926 2.670 -15.532 1.00 82.00 98 ARG A C 1
ATOM 789 O O . ARG A 1 98 ? 11.370 2.355 -14.429 1.00 82.00 98 ARG A O 1
ATOM 796 N N . VAL A 1 99 ? 11.691 3.047 -16.551 1.00 82.06 99 VAL A N 1
ATOM 797 C CA . VAL A 1 99 ? 13.139 3.256 -16.453 1.00 82.06 99 VAL A CA 1
ATOM 798 C C . VAL A 1 99 ? 13.397 4.709 -16.808 1.00 82.06 99 VAL A C 1
ATOM 800 O O . VAL A 1 99 ? 13.147 5.112 -17.943 1.00 82.06 99 VAL A O 1
ATOM 803 N N . GLU A 1 100 ? 13.858 5.478 -15.832 1.00 81.25 100 GLU A N 1
ATOM 804 C CA . GLU A 1 100 ? 14.270 6.864 -16.031 1.00 81.25 100 GLU A CA 1
ATOM 805 C C . GLU A 1 100 ? 15.773 6.895 -16.303 1.00 81.25 100 GLU A C 1
ATOM 807 O O . GLU A 1 100 ? 16.569 6.289 -15.579 1.00 81.25 100 GLU A O 1
ATOM 812 N N . LEU A 1 101 ? 16.146 7.583 -17.382 1.00 83.19 101 LEU A N 1
ATOM 813 C CA . LEU A 1 101 ? 17.529 7.751 -17.812 1.00 83.19 101 LEU A CA 1
ATOM 814 C C . LEU A 1 101 ? 18.023 9.098 -17.293 1.00 83.19 101 LEU A C 1
ATOM 816 O O . LEU A 1 101 ? 17.542 10.146 -17.727 1.00 83.19 101 LEU A O 1
ATOM 820 N N . PHE A 1 102 ? 18.995 9.073 -16.390 1.00 82.56 102 PHE A N 1
ATOM 821 C CA . PHE A 1 102 ? 19.623 10.292 -15.899 1.00 82.56 102 PHE A CA 1
ATOM 822 C C . PHE A 1 102 ? 20.710 10.795 -16.866 1.00 82.56 102 PHE A C 1
ATOM 824 O O . PHE A 1 102 ? 21.192 10.024 -17.709 1.00 82.56 102 PHE A O 1
ATOM 831 N N . PRO A 1 103 ? 21.070 12.096 -16.808 1.00 80.88 103 PRO A N 1
ATOM 832 C CA . PRO A 1 103 ? 22.176 12.633 -17.595 1.00 80.88 103 PRO A CA 1
ATOM 833 C C . PRO A 1 103 ? 23.472 11.868 -17.308 1.00 80.88 103 PRO A C 1
ATOM 835 O O . PRO A 1 103 ? 23.645 11.311 -16.226 1.00 80.88 103 PRO A O 1
ATOM 838 N N . LEU A 1 104 ? 24.356 11.811 -18.307 1.00 79.00 104 LEU A N 1
ATOM 839 C CA . LEU A 1 104 ? 25.634 11.122 -18.159 1.00 79.00 104 LEU A CA 1
ATOM 840 C C . LEU A 1 104 ? 26.457 11.802 -17.070 1.00 79.00 104 LEU A C 1
ATOM 842 O O . LEU A 1 104 ? 26.579 13.027 -17.068 1.00 79.00 104 LEU A O 1
ATOM 846 N N . GLU A 1 105 ? 27.025 10.991 -16.189 1.00 76.69 105 GLU A N 1
ATOM 847 C CA . GLU A 1 105 ? 27.975 11.458 -15.192 1.00 76.69 105 GLU A CA 1
ATOM 848 C C . GLU A 1 105 ? 29.374 11.390 -15.814 1.00 76.69 105 GLU A C 1
ATOM 850 O O . GLU A 1 105 ? 29.729 10.394 -16.459 1.00 76.69 105 GLU A O 1
ATOM 855 N N . ASP A 1 106 ? 30.135 12.481 -15.710 1.00 75.06 106 ASP A N 1
ATOM 856 C CA . ASP A 1 106 ? 31.522 12.497 -16.169 1.00 75.06 106 ASP A CA 1
ATOM 857 C C . ASP A 1 106 ? 32.397 11.694 -15.179 1.00 75.06 106 ASP A C 1
ATOM 859 O O . ASP A 1 106 ? 32.128 11.703 -13.974 1.00 75.06 106 ASP A O 1
ATOM 863 N N . PRO A 1 107 ? 33.413 10.966 -15.669 1.00 74.19 107 PRO A N 1
ATOM 864 C CA . PRO A 1 107 ? 34.233 10.084 -14.842 1.00 74.19 107 PRO A CA 1
ATOM 865 C C . PRO A 1 107 ? 35.041 10.860 -13.787 1.00 74.19 107 PRO A C 1
ATOM 867 O O . PRO A 1 107 ? 35.476 11.985 -14.030 1.00 74.19 107 PRO A O 1
ATOM 870 N N . GLU A 1 108 ? 35.273 10.246 -12.617 1.00 71.56 108 GLU A N 1
ATOM 871 C CA . GLU A 1 108 ? 36.117 10.824 -11.551 1.00 71.56 108 GLU A CA 1
ATOM 872 C C . GLU A 1 108 ? 37.586 10.985 -11.991 1.00 71.56 108 GLU A C 1
ATOM 874 O O . GLU A 1 108 ? 38.261 11.919 -11.555 1.00 71.56 108 GLU A O 1
ATOM 879 N N . ASP A 1 109 ? 38.065 10.114 -12.886 1.00 74.88 109 ASP A N 1
ATOM 880 C CA . ASP A 1 109 ? 39.405 10.164 -13.470 1.00 74.88 109 ASP A CA 1
ATOM 881 C C . ASP A 1 109 ? 39.371 10.741 -14.893 1.00 74.88 109 ASP A C 1
ATOM 883 O O . ASP A 1 109 ? 38.787 10.165 -15.807 1.00 74.88 109 ASP A O 1
ATOM 887 N N . ALA A 1 110 ? 40.097 11.839 -15.118 1.00 69.50 110 ALA A N 1
ATOM 888 C CA . ALA A 1 110 ? 40.176 12.533 -16.412 1.00 69.50 110 ALA A CA 1
ATOM 889 C C . ALA A 1 110 ? 40.887 11.743 -17.538 1.00 69.50 110 ALA A C 1
ATOM 891 O O . ALA A 1 110 ? 41.045 12.260 -18.643 1.00 69.50 110 ALA A O 1
ATOM 892 N N . MET A 1 111 ? 41.369 10.530 -17.249 1.00 71.50 111 MET A N 1
ATOM 893 C CA . MET A 1 111 ? 42.005 9.615 -18.205 1.00 71.50 111 MET A CA 1
ATOM 894 C C . MET A 1 111 ? 41.087 8.478 -18.669 1.00 71.50 111 MET A C 1
ATOM 896 O O . MET A 1 111 ? 41.470 7.745 -19.581 1.00 71.50 111 MET A O 1
ATOM 900 N N . ASP A 1 112 ? 39.918 8.305 -18.050 1.00 72.81 112 ASP A N 1
ATOM 901 C CA . ASP A 1 112 ? 38.924 7.333 -18.491 1.00 72.81 112 ASP A CA 1
ATOM 902 C C . ASP A 1 112 ? 37.913 8.028 -19.415 1.00 72.81 112 ASP A C 1
ATOM 904 O O . ASP A 1 112 ? 37.278 9.005 -19.033 1.00 72.81 112 ASP A O 1
ATOM 908 N N . ASP A 1 113 ? 37.769 7.546 -20.651 1.00 75.00 113 ASP A N 1
ATOM 909 C CA . ASP A 1 113 ? 36.804 8.080 -21.626 1.00 75.00 113 ASP A CA 1
ATOM 910 C C . ASP A 1 113 ? 35.415 7.421 -21.484 1.00 75.00 113 ASP A C 1
ATOM 912 O O . ASP A 1 113 ? 34.480 7.725 -22.239 1.00 75.00 113 ASP A O 1
ATOM 916 N N . SER A 1 114 ? 35.258 6.485 -20.538 1.00 72.19 114 SER A N 1
ATOM 917 C CA . SER A 1 114 ? 34.003 5.775 -20.316 1.00 72.19 114 SER A CA 1
ATOM 918 C C . SER A 1 114 ? 33.014 6.622 -19.496 1.00 72.19 114 SER A C 1
ATOM 920 O O . SER A 1 114 ? 33.214 6.925 -18.324 1.00 72.19 114 SER A O 1
ATOM 922 N N . LYS A 1 115 ? 31.910 7.039 -20.132 1.00 73.81 115 LYS A N 1
ATOM 923 C CA . LYS A 1 115 ? 30.826 7.791 -19.475 1.00 73.81 115 LYS A CA 1
ATOM 924 C C . LYS A 1 115 ? 29.740 6.842 -18.986 1.00 73.81 115 LYS A C 1
ATOM 926 O O . LYS A 1 115 ? 29.194 6.065 -19.773 1.00 73.81 115 LYS A O 1
ATOM 931 N N . ILE A 1 116 ? 29.383 6.932 -17.708 1.00 78.19 116 ILE A N 1
ATOM 932 C CA . ILE A 1 116 ? 28.355 6.082 -17.097 1.00 78.19 116 ILE A CA 1
ATOM 933 C C . ILE A 1 116 ? 27.003 6.793 -17.201 1.00 78.19 116 ILE A C 1
ATOM 935 O O . ILE A 1 116 ? 26.870 7.969 -16.863 1.00 78.19 116 ILE A O 1
ATOM 939 N N . ARG A 1 117 ? 25.976 6.079 -17.676 1.00 76.44 117 ARG A N 1
ATOM 940 C CA . ARG A 1 117 ? 24.588 6.554 -17.659 1.00 76.44 117 ARG A CA 1
ATOM 941 C C . ARG A 1 117 ? 23.842 5.874 -16.506 1.00 76.44 117 ARG A C 1
ATOM 943 O O . ARG A 1 117 ? 23.621 4.667 -16.596 1.00 76.44 117 ARG A O 1
ATOM 950 N N . PRO A 1 118 ? 23.443 6.602 -15.450 1.00 81.25 118 PRO A N 1
ATOM 951 C CA . PRO A 1 118 ? 22.647 6.018 -14.382 1.00 81.25 118 PRO A CA 1
ATOM 952 C C . PRO A 1 118 ? 21.220 5.736 -14.873 1.00 81.25 118 PRO A C 1
ATOM 954 O O . PRO A 1 118 ? 20.570 6.599 -15.468 1.00 81.25 118 PRO A O 1
ATOM 957 N N . GLU A 1 119 ? 20.722 4.534 -14.591 1.00 79.69 119 GLU A N 1
ATOM 958 C CA . GLU A 1 119 ? 19.341 4.125 -14.859 1.00 79.69 119 GLU A CA 1
ATOM 959 C C . GLU A 1 119 ? 18.619 3.899 -13.531 1.00 79.69 119 GLU A C 1
ATOM 961 O O . GLU A 1 119 ? 19.126 3.189 -12.659 1.00 79.69 119 GLU A O 1
ATOM 966 N N . LEU A 1 120 ? 17.432 4.485 -13.368 1.00 80.56 120 LEU A N 1
ATOM 967 C CA . LEU A 1 120 ? 16.592 4.247 -12.197 1.00 80.56 120 LEU A CA 1
ATOM 968 C C . LEU A 1 120 ? 15.319 3.518 -12.595 1.00 80.56 120 LEU A C 1
ATOM 970 O O . LEU A 1 120 ? 14.438 4.053 -13.267 1.00 80.56 120 LEU A O 1
ATOM 974 N N . GLU A 1 121 ? 15.227 2.276 -12.132 1.00 77.88 121 GLU A N 1
ATOM 975 C CA . GLU A 1 121 ? 14.065 1.423 -12.324 1.00 77.88 121 GLU A CA 1
ATOM 976 C C . GLU A 1 121 ? 13.051 1.668 -11.204 1.00 77.88 121 GLU A C 1
ATOM 978 O O . GLU A 1 121 ? 13.253 1.265 -10.056 1.00 77.88 121 GLU A O 1
ATOM 983 N N . HIS A 1 122 ? 11.923 2.291 -11.531 1.00 80.94 122 HIS A N 1
ATOM 984 C CA . HIS A 1 122 ? 10.832 2.480 -10.582 1.00 80.94 122 HIS A CA 1
ATOM 985 C C . HIS A 1 122 ? 9.524 1.904 -11.106 1.00 80.94 122 HIS A C 1
ATOM 987 O O . HIS A 1 122 ? 9.329 1.649 -12.294 1.00 80.94 122 HIS A O 1
ATOM 993 N N . CYS A 1 123 ? 8.600 1.681 -10.180 1.00 83.38 123 CYS A N 1
ATOM 994 C CA . CYS A 1 123 ? 7.265 1.234 -10.520 1.00 83.38 123 CYS A CA 1
ATOM 995 C C . CYS A 1 123 ? 6.292 2.393 -10.449 1.00 83.38 123 CYS A C 1
ATOM 997 O O . CYS A 1 123 ? 6.170 3.057 -9.421 1.00 83.38 123 CYS A O 1
ATOM 999 N N . GLU A 1 124 ? 5.607 2.615 -11.560 1.00 83.50 124 GLU A N 1
ATOM 1000 C CA . GLU A 1 124 ? 4.673 3.709 -11.735 1.00 83.50 124 GLU A CA 1
ATOM 1001 C C . GLU A 1 124 ? 3.399 3.186 -12.404 1.00 83.50 124 GLU A C 1
ATOM 1003 O O . GLU A 1 124 ? 3.423 2.302 -13.261 1.00 83.50 124 GLU A O 1
ATOM 1008 N N . SER A 1 125 ? 2.268 3.716 -11.959 1.00 85.00 125 SER A N 1
ATOM 1009 C CA . SER A 1 125 ? 0.955 3.516 -12.565 1.00 85.00 125 SER A CA 1
ATOM 1010 C C . SER A 1 125 ? 0.527 4.837 -13.210 1.00 85.00 125 SER A C 1
ATOM 1012 O O . SER A 1 125 ? 1.007 5.904 -12.817 1.00 85.00 125 SER A O 1
ATOM 1014 N N . ARG A 1 126 ? -0.383 4.805 -14.187 1.00 83.69 126 ARG A N 1
ATOM 1015 C CA . ARG A 1 126 ? -0.771 6.005 -14.953 1.00 83.69 126 ARG A CA 1
ATOM 1016 C C . ARG A 1 126 ? -1.308 7.129 -14.059 1.00 83.69 126 ARG A C 1
ATOM 1018 O O . ARG A 1 126 ? -1.111 8.306 -14.346 1.00 83.69 126 ARG A O 1
ATOM 1025 N N . ASN A 1 127 ? -1.966 6.762 -12.966 1.00 86.81 127 ASN A N 1
ATOM 1026 C CA . ASN A 1 127 ? -2.540 7.655 -11.970 1.00 86.81 127 ASN A CA 1
ATOM 1027 C C . ASN A 1 127 ? -1.986 7.369 -10.562 1.00 86.81 127 ASN A C 1
ATOM 1029 O O . ASN A 1 127 ? -2.709 7.513 -9.574 1.00 86.81 127 ASN A O 1
ATOM 1033 N N . ASN A 1 128 ? -0.705 6.996 -10.451 1.00 86.31 128 ASN A N 1
ATOM 1034 C CA . ASN A 1 128 ? -0.074 6.578 -9.190 1.00 86.31 128 ASN A CA 1
ATOM 1035 C C . ASN A 1 128 ? -0.294 7.582 -8.047 1.00 86.31 128 ASN A C 1
ATOM 1037 O O . ASN A 1 128 ? -0.731 7.211 -6.961 1.00 86.31 128 ASN A O 1
ATOM 1041 N N . ASN A 1 129 ? -0.087 8.874 -8.315 1.00 88.44 129 ASN A N 1
ATOM 1042 C CA . ASN A 1 129 ? -0.273 9.937 -7.323 1.00 88.44 129 ASN A CA 1
ATOM 1043 C C . ASN A 1 129 ? -1.706 10.001 -6.777 1.00 88.44 129 ASN A C 1
ATOM 1045 O O . ASN A 1 129 ? -1.896 10.280 -5.596 1.00 88.44 129 ASN A O 1
ATOM 1049 N N . VAL A 1 130 ? -2.713 9.712 -7.608 1.00 91.12 130 VAL A N 1
ATOM 1050 C CA . VAL A 1 130 ? -4.123 9.707 -7.192 1.00 91.12 130 VAL A CA 1
ATOM 1051 C C . VAL A 1 130 ? -4.386 8.533 -6.256 1.00 91.12 130 VAL A C 1
ATOM 1053 O O . VAL A 1 130 ? -4.932 8.720 -5.171 1.00 91.12 130 VAL A O 1
ATOM 1056 N N . TRP A 1 131 ? -3.952 7.332 -6.635 1.00 89.94 131 TRP A N 1
ATOM 1057 C CA . TRP A 1 131 ? -4.128 6.136 -5.813 1.00 89.94 131 TRP A CA 1
ATOM 1058 C C . TRP A 1 131 ? -3.369 6.222 -4.487 1.00 89.94 131 TRP A C 1
ATOM 1060 O O . TRP A 1 131 ? -3.928 5.909 -3.434 1.00 89.94 131 TRP A O 1
ATOM 1070 N N . LEU A 1 132 ? -2.134 6.729 -4.513 1.00 88.75 132 LEU A N 1
ATOM 1071 C CA . LEU A 1 132 ? -1.359 7.008 -3.306 1.00 88.75 132 LEU A CA 1
ATOM 1072 C C . LEU A 1 132 ? -2.054 8.044 -2.422 1.00 88.75 132 LEU A C 1
ATOM 1074 O O . LEU A 1 132 ? -2.163 7.822 -1.219 1.00 88.75 132 LEU A O 1
ATOM 1078 N N . ALA A 1 133 ? -2.576 9.134 -2.993 1.00 91.69 133 ALA A N 1
ATOM 1079 C CA . ALA A 1 133 ? -3.312 10.140 -2.234 1.00 91.69 133 ALA A CA 1
ATOM 1080 C C . ALA A 1 133 ? -4.565 9.551 -1.569 1.00 91.69 133 ALA A C 1
ATOM 1082 O O . ALA A 1 133 ? -4.793 9.802 -0.387 1.00 91.69 133 ALA A O 1
ATOM 1083 N N . VAL A 1 134 ? -5.334 8.716 -2.278 1.00 92.19 134 VAL A N 1
ATOM 1084 C CA . VAL A 1 134 ? -6.522 8.036 -1.732 1.00 92.19 134 VAL A CA 1
ATOM 1085 C C . VAL A 1 134 ? -6.147 7.115 -0.570 1.00 92.19 134 VAL A C 1
ATOM 1087 O O . VAL A 1 134 ? -6.749 7.201 0.502 1.00 92.19 134 VAL A O 1
ATOM 1090 N N . VAL A 1 135 ? -5.129 6.264 -0.743 1.00 91.81 135 VAL A N 1
ATOM 1091 C CA . VAL A 1 135 ? -4.670 5.345 0.311 1.00 91.81 135 VAL A CA 1
ATOM 1092 C C . VAL A 1 135 ? -4.137 6.124 1.513 1.00 91.81 135 VAL A C 1
ATOM 1094 O O . VAL A 1 135 ? -4.516 5.827 2.646 1.00 91.81 135 VAL A O 1
ATOM 1097 N N . CYS A 1 136 ? -3.299 7.136 1.288 1.00 90.81 136 CYS A N 1
ATOM 1098 C CA . CYS A 1 136 ? -2.747 7.975 2.348 1.00 90.81 136 CYS A CA 1
ATOM 1099 C C . CYS A 1 136 ? -3.839 8.746 3.097 1.00 90.81 136 CYS A C 1
ATOM 1101 O O . CYS A 1 136 ? -3.802 8.788 4.324 1.00 90.81 136 CYS A O 1
ATOM 1103 N N . ALA A 1 137 ? -4.832 9.299 2.397 1.00 93.38 137 ALA A N 1
ATOM 1104 C CA . ALA A 1 137 ? -5.955 9.997 3.015 1.00 93.38 137 ALA A CA 1
ATOM 1105 C C . ALA A 1 137 ? -6.787 9.051 3.892 1.00 93.38 137 ALA A C 1
ATOM 1107 O O . ALA A 1 137 ? -7.019 9.346 5.063 1.00 93.38 137 ALA A O 1
ATOM 1108 N N . TYR A 1 138 ? -7.166 7.879 3.373 1.00 92.06 138 TYR A N 1
ATOM 1109 C CA . TYR A 1 138 ? -7.893 6.866 4.144 1.00 92.06 138 TYR A CA 1
ATOM 1110 C C . TYR A 1 138 ? -7.099 6.406 5.378 1.00 92.06 138 TYR A C 1
ATOM 1112 O O . TYR A 1 138 ? -7.631 6.397 6.489 1.00 92.06 138 TYR A O 1
ATOM 1120 N N . LYS A 1 139 ? -5.810 6.079 5.219 1.00 91.62 139 LYS A N 1
ATOM 1121 C CA . LYS A 1 139 ? -4.943 5.668 6.336 1.00 91.62 139 LYS A CA 1
ATOM 1122 C C . LYS A 1 139 ? -4.767 6.804 7.348 1.00 91.62 139 LYS A C 1
ATOM 1124 O O . LYS A 1 139 ? -4.759 6.545 8.548 1.00 91.62 139 LYS A O 1
ATOM 1129 N N . GLY A 1 140 ? -4.681 8.049 6.881 1.00 91.81 140 GLY A N 1
ATOM 1130 C CA . GLY A 1 140 ? -4.636 9.252 7.711 1.00 91.81 140 GLY A CA 1
ATOM 1131 C C . GLY A 1 140 ? -5.902 9.436 8.547 1.00 91.81 140 GLY A C 1
ATOM 1132 O O . GLY A 1 140 ? -5.804 9.629 9.755 1.00 91.81 140 GLY A O 1
ATOM 1133 N N . LEU A 1 141 ? -7.085 9.284 7.946 1.00 89.81 141 LEU A N 1
ATOM 1134 C CA . LEU A 1 141 ? -8.360 9.313 8.674 1.00 89.81 141 LEU A CA 1
ATOM 1135 C C . LEU A 1 141 ? -8.412 8.215 9.742 1.00 89.81 141 LEU A C 1
ATOM 1137 O O . LEU A 1 141 ? -8.702 8.491 10.904 1.00 89.81 141 LEU A O 1
ATOM 1141 N N . VAL A 1 142 ? -8.024 6.988 9.385 1.00 87.94 142 VAL A N 1
ATOM 1142 C CA . VAL A 1 142 ? -7.924 5.864 10.329 1.00 87.94 142 VAL A CA 1
ATOM 1143 C C . VAL A 1 142 ? -6.970 6.187 11.493 1.00 87.94 142 VAL A C 1
ATOM 1145 O O . VAL A 1 142 ? -7.273 5.863 12.643 1.00 87.94 142 VAL A O 1
ATOM 1148 N N . LEU A 1 143 ? -5.848 6.869 11.234 1.00 86.50 143 LEU A N 1
ATOM 1149 C CA . LEU A 1 143 ? -4.920 7.313 12.279 1.00 86.50 143 LEU A CA 1
ATOM 1150 C C . LEU A 1 143 ? -5.490 8.394 13.186 1.00 86.50 143 LEU A C 1
ATOM 1152 O O . LEU A 1 143 ? -5.113 8.397 14.350 1.00 86.50 143 LEU A O 1
ATOM 1156 N N . ILE A 1 144 ? -6.346 9.290 12.689 1.00 87.25 144 ILE A N 1
ATOM 1157 C CA . ILE A 1 144 ? -6.951 10.387 13.467 1.00 87.25 144 ILE A CA 1
ATOM 1158 C C . ILE A 1 144 ? -8.066 9.873 14.391 1.00 87.25 144 ILE A C 1
ATOM 1160 O O . ILE A 1 144 ? -8.211 10.346 15.522 1.00 87.25 144 ILE A O 1
ATOM 1164 N N . GLU A 1 145 ? -8.805 8.849 13.969 1.00 78.69 145 GLU A N 1
ATOM 1165 C CA . GLU A 1 145 ? -9.860 8.227 14.782 1.00 78.69 145 GLU A CA 1
ATOM 1166 C C . GLU A 1 145 ? -9.316 7.577 16.071 1.00 78.69 145 GLU A C 1
ATOM 1168 O O . GLU A 1 145 ? -9.972 7.568 17.117 1.00 78.69 145 GLU A O 1
ATOM 1173 N N . LEU A 1 146 ? -8.086 7.053 16.035 1.00 71.44 146 LEU A N 1
ATOM 1174 C CA . L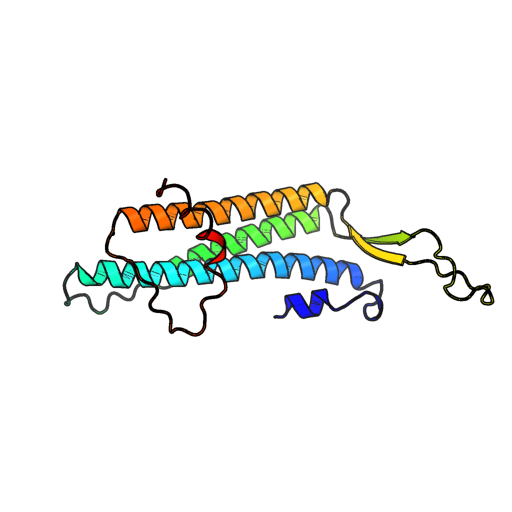EU A 1 146 ? -7.434 6.419 17.185 1.00 71.44 146 LEU A CA 1
ATOM 1175 C C . LEU A 1 146 ? -7.172 7.393 18.362 1.00 71.44 146 LEU A C 1
ATOM 1177 O O . LEU A 1 146 ? -7.650 7.104 19.463 1.00 71.44 146 LEU A O 1
ATOM 1181 N N . PRO A 1 147 ? -6.442 8.519 18.210 1.00 67.19 147 PRO A N 1
ATOM 1182 C CA . PRO A 1 147 ? -6.199 9.473 19.283 1.00 67.19 147 PRO A CA 1
ATOM 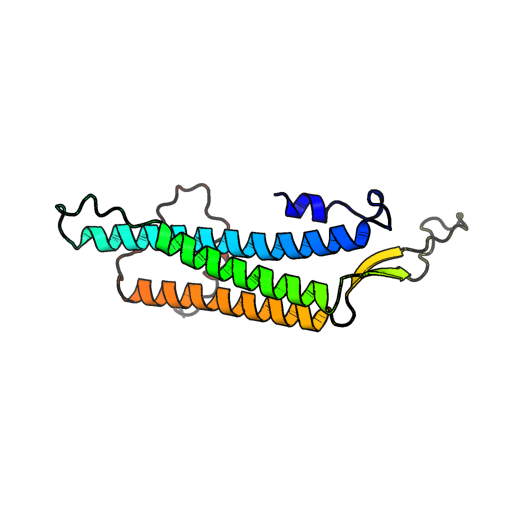1183 C C . PRO A 1 147 ? -7.487 10.137 19.759 1.00 67.19 147 PRO A C 1
ATOM 1185 O O . PRO A 1 147 ? -7.611 10.355 20.959 1.00 67.19 147 PRO A O 1
ATOM 1188 N N . HIS A 1 148 ? -8.474 10.382 18.887 1.00 68.50 148 HIS A N 1
ATOM 1189 C CA . HIS A 1 148 ? -9.771 10.904 19.325 1.00 68.50 148 HIS A CA 1
ATOM 1190 C C . HIS A 1 148 ? -10.468 9.930 20.291 1.00 68.50 148 HIS A C 1
ATOM 1192 O O . HIS A 1 148 ? -10.912 10.320 21.373 1.00 68.50 148 HIS A O 1
ATOM 1198 N N . LYS A 1 149 ? -10.463 8.629 19.971 1.00 66.19 149 LYS A N 1
ATOM 1199 C CA . LYS A 1 149 ? -11.057 7.592 20.827 1.00 66.19 149 LYS A CA 1
ATOM 1200 C C . LYS A 1 149 ? -10.262 7.332 22.108 1.00 66.19 149 LYS A C 1
ATOM 1202 O O . LYS A 1 149 ? -10.857 7.028 23.138 1.00 66.19 149 LYS A O 1
ATOM 1207 N N . ILE A 1 150 ? -8.934 7.471 22.065 1.00 66.12 150 ILE A N 1
ATOM 1208 C CA . ILE A 1 150 ? -8.070 7.372 23.251 1.00 66.12 150 ILE A CA 1
ATOM 1209 C C . ILE A 1 150 ? -8.251 8.591 24.161 1.00 66.12 150 ILE A C 1
ATOM 1211 O O . ILE A 1 150 ? -8.392 8.417 25.368 1.00 66.12 150 ILE A O 1
ATOM 1215 N N . ASN A 1 151 ? -8.279 9.808 23.612 1.00 62.00 151 ASN A N 1
ATOM 1216 C CA . ASN A 1 151 ? -8.426 11.033 24.395 1.00 62.00 151 ASN A CA 1
ATOM 1217 C C . ASN A 1 151 ? -9.814 11.110 25.043 1.00 62.00 151 ASN A C 1
ATOM 1219 O O . ASN A 1 151 ? -9.908 11.356 26.241 1.00 62.00 151 ASN A O 1
ATOM 1223 N N . GLY A 1 152 ? -10.871 10.773 24.293 1.00 61.09 152 GLY A N 1
ATOM 1224 C CA . GLY A 1 152 ? -12.225 10.626 24.838 1.00 61.09 152 GLY A CA 1
ATOM 1225 C C . GLY A 1 152 ? -12.335 9.540 25.918 1.00 61.09 152 GLY A C 1
ATOM 1226 O O . GLY A 1 152 ? -13.141 9.651 26.837 1.00 61.09 152 GLY A O 1
ATOM 1227 N N . TYR A 1 153 ? -11.497 8.502 25.859 1.00 59.03 153 TYR A N 1
ATOM 1228 C CA . TYR A 1 153 ? -11.419 7.499 26.921 1.00 59.03 153 TYR A CA 1
ATOM 1229 C C . TYR A 1 153 ? -10.653 8.005 28.156 1.00 59.03 153 TYR A C 1
ATOM 1231 O O . TYR A 1 153 ? -11.069 7.766 29.292 1.00 59.03 153 TYR A O 1
ATOM 1239 N N . SER A 1 154 ? -9.548 8.723 27.940 1.00 55.78 154 SER A N 1
ATOM 1240 C CA . SER A 1 154 ? -8.715 9.309 28.994 1.00 55.78 154 SER A CA 1
ATOM 1241 C C . SER A 1 154 ? -9.480 10.357 29.808 1.00 55.78 154 SER A C 1
ATOM 1243 O O . SER A 1 154 ? -9.397 10.360 31.035 1.00 55.78 154 SER A O 1
ATOM 1245 N N . THR A 1 155 ? -10.293 11.194 29.154 1.00 57.28 155 THR A N 1
ATOM 1246 C CA . THR A 1 155 ? -11.148 12.189 29.825 1.00 57.28 155 THR A CA 1
ATOM 1247 C C . THR A 1 155 ? -12.227 11.550 30.699 1.00 57.28 155 THR A C 1
ATOM 1249 O O . THR A 1 155 ? -12.569 12.097 31.744 1.00 57.28 155 THR A O 1
ATOM 1252 N N . GLN A 1 156 ? -12.727 10.365 30.337 1.00 54.97 156 GLN A N 1
ATOM 1253 C CA . GLN A 1 156 ? -13.736 9.650 31.125 1.00 54.97 156 GLN A CA 1
ATOM 1254 C C . GLN A 1 156 ? -13.140 8.854 32.307 1.00 54.97 156 GLN A C 1
ATOM 1256 O O . GLN A 1 156 ? -13.859 8.487 33.241 1.00 54.97 156 GLN A O 1
ATOM 1261 N N . HIS A 1 157 ? -11.821 8.620 32.313 1.00 53.00 157 HIS A N 1
ATOM 1262 C CA . HIS A 1 157 ? -11.099 7.933 33.388 1.00 53.00 157 HIS A CA 1
ATOM 1263 C C . HIS A 1 157 ? -9.761 8.629 33.733 1.00 53.00 157 HIS A C 1
ATOM 1265 O O . HIS A 1 157 ? -8.696 8.103 33.387 1.00 53.00 157 HIS A O 1
ATOM 1271 N N . PRO A 1 158 ? -9.790 9.740 34.500 1.00 53.34 158 PRO A N 1
ATOM 1272 C CA . PRO A 1 158 ? -8.623 10.597 34.768 1.00 53.34 158 PRO A CA 1
ATOM 1273 C C . PRO A 1 158 ? -7.470 9.915 35.530 1.00 53.34 158 PRO A C 1
ATOM 1275 O O . PRO A 1 158 ? -6.341 10.385 35.481 1.00 53.34 158 PRO A O 1
ATOM 1278 N N . ASN A 1 159 ? -7.716 8.770 36.179 1.00 49.78 159 ASN A N 1
ATOM 1279 C CA . ASN A 1 159 ? -6.702 8.010 36.928 1.00 49.78 159 ASN A CA 1
ATOM 1280 C C . ASN A 1 159 ? -5.997 6.922 36.091 1.00 49.78 159 ASN A C 1
ATOM 1282 O O . ASN A 1 159 ? -5.306 6.067 36.643 1.00 49.78 159 ASN A O 1
ATOM 1286 N N . THR A 1 160 ? -6.186 6.903 34.767 1.00 52.69 160 THR A N 1
ATOM 1287 C CA . THR A 1 160 ? -5.614 5.873 33.881 1.00 52.69 160 THR A CA 1
ATOM 1288 C C . THR A 1 160 ? -4.308 6.330 33.238 1.00 52.69 160 THR A C 1
ATOM 1290 O O . THR A 1 160 ? -4.149 6.288 32.021 1.00 52.69 160 THR A O 1
ATOM 1293 N N . THR A 1 161 ? -3.320 6.723 34.036 1.00 53.09 161 THR A N 1
ATOM 1294 C CA . THR A 1 161 ? -1.929 6.792 33.564 1.00 53.09 161 THR A CA 1
ATOM 1295 C C . THR A 1 161 ? -1.345 5.377 33.555 1.00 53.09 161 THR A C 1
ATOM 1297 O O . THR A 1 161 ? -0.596 4.965 34.431 1.00 53.09 161 THR A O 1
ATOM 1300 N N . CYS A 1 162 ? -1.731 4.570 32.565 1.00 49.47 162 CYS A N 1
ATOM 1301 C CA . CYS A 1 162 ? -1.244 3.196 32.422 1.00 49.47 162 CYS A CA 1
ATOM 1302 C C . CYS A 1 162 ? -0.262 3.058 31.253 1.00 49.47 162 CYS A C 1
ATOM 1304 O O . CYS A 1 162 ? -0.593 2.517 30.202 1.00 49.47 162 CYS A O 1
ATOM 1306 N N . PHE A 1 163 ? 0.987 3.461 31.492 1.00 43.62 163 PHE A N 1
ATOM 1307 C CA . PHE A 1 163 ? 2.148 2.827 30.864 1.00 43.62 163 PHE A CA 1
ATOM 1308 C C . PHE A 1 163 ? 3.065 2.228 31.946 1.00 43.62 163 PHE A C 1
ATOM 1310 O O . PHE A 1 163 ? 4.127 2.775 32.224 1.00 43.62 163 PHE A O 1
ATOM 1317 N N . PRO A 1 164 ? 2.739 1.070 32.549 1.00 46.91 164 PRO A N 1
ATOM 1318 C CA . PRO A 1 164 ? 3.755 0.220 33.136 1.00 46.91 164 PRO A CA 1
ATOM 1319 C C . PRO A 1 164 ? 4.177 -0.776 32.053 1.00 46.91 164 PRO A C 1
ATOM 1321 O O . PRO A 1 164 ? 3.740 -1.924 32.018 1.00 46.91 164 PRO A O 1
ATOM 1324 N N . SER A 1 165 ? 4.996 -0.324 31.105 1.00 42.94 165 SER A N 1
ATOM 1325 C CA . SER A 1 165 ? 5.758 -1.231 30.250 1.00 42.94 165 SER A CA 1
ATOM 1326 C C . SER A 1 165 ? 7.215 -0.990 30.574 1.00 42.94 165 SER A C 1
ATOM 1328 O O . SER A 1 165 ? 7.791 -0.024 30.092 1.00 42.94 165 SER A O 1
ATOM 1330 N N . ASN A 1 166 ? 7.726 -1.851 31.454 1.00 30.22 166 ASN A N 1
ATOM 1331 C CA . ASN A 1 166 ? 9.125 -2.161 31.732 1.00 30.22 166 ASN A CA 1
ATOM 1332 C C . ASN A 1 166 ? 10.149 -1.306 30.951 1.00 30.22 166 ASN A C 1
ATOM 1334 O O . ASN A 1 166 ? 10.137 -1.307 29.718 1.00 30.22 166 ASN A O 1
ATOM 1338 N N . ARG A 1 167 ? 11.042 -0.638 31.695 1.00 41.94 167 ARG A N 1
ATOM 1339 C CA . ARG A 1 167 ? 11.955 0.481 31.360 1.00 41.94 167 ARG A CA 1
ATOM 1340 C C . ARG A 1 167 ? 12.809 0.358 30.072 1.00 41.94 167 ARG A C 1
ATOM 1342 O O . ARG A 1 167 ? 13.526 1.290 29.744 1.00 41.94 167 ARG A O 1
ATOM 1349 N N . ASN A 1 168 ? 12.700 -0.719 29.291 1.00 31.58 168 ASN A N 1
ATOM 1350 C CA . ASN A 1 168 ? 13.583 -1.028 28.158 1.00 31.58 168 ASN A CA 1
ATOM 1351 C C . ASN A 1 168 ? 12.920 -0.994 26.764 1.00 31.58 168 ASN A C 1
ATOM 1353 O O . ASN A 1 168 ? 13.542 -1.423 25.796 1.00 31.58 168 ASN A O 1
ATOM 1357 N N . LYS A 1 169 ? 11.673 -0.520 26.606 1.00 37.41 169 LYS A N 1
ATOM 1358 C CA . LYS A 1 169 ? 11.030 -0.386 25.273 1.00 37.41 169 LYS A CA 1
ATOM 1359 C C . LYS A 1 169 ? 10.197 0.890 25.119 1.00 37.41 169 LYS A C 1
ATOM 1361 O O . LYS A 1 169 ? 9.055 0.832 24.662 1.00 37.41 169 LYS A O 1
ATOM 1366 N N . VAL A 1 170 ? 10.752 2.041 25.496 1.00 44.91 170 VAL A N 1
ATOM 1367 C CA . VAL A 1 170 ? 10.080 3.339 25.330 1.00 44.91 170 VAL A CA 1
ATOM 1368 C C . VAL A 1 170 ? 10.934 4.285 24.489 1.00 44.91 170 VAL A C 1
ATOM 1370 O O . VAL A 1 170 ? 11.539 5.216 24.999 1.00 44.91 170 VAL A O 1
ATOM 1373 N N . THR A 1 171 ? 10.982 4.044 23.179 1.00 37.53 171 THR A N 1
ATOM 1374 C CA . THR A 1 171 ? 11.647 4.969 22.236 1.00 37.53 171 THR A CA 1
ATOM 1375 C C . THR A 1 171 ? 10.706 5.490 21.148 1.00 37.53 171 THR A C 1
ATOM 1377 O O . THR A 1 171 ? 11.008 6.496 20.527 1.00 37.53 171 THR A O 1
ATOM 1380 N N . PHE A 1 172 ? 9.517 4.908 20.946 1.00 37.84 172 PHE A N 1
ATOM 1381 C CA . PHE A 1 172 ? 8.661 5.314 19.817 1.00 37.84 172 PHE A CA 1
ATOM 1382 C C . PHE A 1 172 ? 7.513 6.281 20.171 1.00 37.84 172 PHE A C 1
ATOM 1384 O O . PHE A 1 172 ? 6.912 6.867 19.281 1.00 37.84 172 PHE A O 1
ATOM 1391 N N . GLY A 1 173 ? 7.194 6.475 21.458 1.00 38.53 173 GLY A N 1
ATOM 1392 C CA . GLY A 1 173 ? 6.065 7.319 21.893 1.00 38.53 173 GLY A CA 1
ATOM 1393 C C . GLY A 1 173 ? 6.423 8.747 22.325 1.00 38.53 173 GLY A C 1
ATOM 1394 O O . GLY A 1 173 ? 5.535 9.588 22.423 1.00 38.53 173 GLY A O 1
ATOM 1395 N N . TYR A 1 174 ? 7.701 9.040 22.588 1.00 36.41 174 TYR A N 1
ATOM 1396 C CA . TYR A 1 174 ? 8.111 10.326 23.171 1.00 36.41 174 TYR A CA 1
ATOM 1397 C C . TYR A 1 174 ? 8.231 11.473 22.165 1.00 36.41 174 TYR A C 1
ATOM 1399 O O . TYR A 1 174 ? 8.215 12.628 22.581 1.00 36.41 174 TYR A O 1
ATOM 1407 N N . LEU A 1 175 ? 8.277 11.205 20.856 1.00 37.66 175 LEU A N 1
ATOM 1408 C CA . LEU A 1 175 ? 8.444 12.282 19.874 1.00 37.66 175 LEU A CA 1
ATOM 1409 C C . LEU A 1 175 ? 7.207 13.189 19.732 1.00 37.66 175 LEU A C 1
ATOM 1411 O O . LEU A 1 175 ? 7.341 14.329 19.305 1.00 37.66 175 LEU A O 1
ATOM 1415 N N . PHE A 1 176 ? 6.016 12.728 20.133 1.00 37.00 176 PHE A N 1
ATOM 1416 C CA . PHE A 1 176 ? 4.790 13.537 20.059 1.00 37.00 176 PHE A CA 1
ATOM 1417 C C . PHE A 1 176 ? 4.525 14.400 21.300 1.00 37.00 176 PHE A C 1
ATOM 1419 O O . PHE A 1 176 ? 3.685 15.292 21.240 1.00 37.00 176 PHE A O 1
ATOM 1426 N N . ASN A 1 177 ? 5.233 14.180 22.414 1.00 33.47 177 ASN A N 1
ATOM 1427 C CA . ASN A 1 177 ? 4.962 14.893 23.671 1.00 33.47 177 ASN A CA 1
ATOM 1428 C C . ASN A 1 177 ? 5.932 16.054 23.963 1.00 33.47 177 ASN A C 1
ATOM 1430 O O . ASN A 1 177 ? 5.689 16.843 24.868 1.00 33.47 177 ASN A O 1
ATOM 1434 N N . VAL A 1 178 ? 7.006 16.222 23.181 1.00 34.78 178 VAL A N 1
ATOM 1435 C CA . VAL A 1 178 ? 8.000 17.284 23.442 1.00 34.78 178 VAL A CA 1
ATOM 1436 C C . VAL A 1 178 ? 7.518 18.681 23.014 1.00 34.78 178 VAL A C 1
ATOM 1438 O O . VAL A 1 178 ? 8.059 19.674 23.486 1.00 34.78 178 VAL A O 1
ATOM 1441 N N . ARG A 1 179 ? 6.450 18.814 22.208 1.00 32.16 179 ARG A N 1
ATOM 1442 C CA . ARG A 1 179 ? 5.961 20.142 21.773 1.00 32.16 179 ARG A CA 1
ATOM 1443 C C . ARG A 1 179 ? 4.815 20.735 22.606 1.00 32.16 179 ARG A C 1
ATOM 1445 O O . ARG A 1 179 ? 4.397 21.849 22.320 1.00 32.16 179 ARG A O 1
ATOM 1452 N N . ALA A 1 180 ? 4.339 20.049 23.647 1.00 36.69 180 ALA A N 1
ATOM 1453 C CA . ALA A 1 180 ? 3.265 20.567 24.505 1.00 36.69 180 ALA A CA 1
ATOM 1454 C C . ALA A 1 180 ? 3.749 21.137 25.853 1.00 36.69 180 ALA A C 1
ATOM 1456 O O . ALA A 1 180 ? 2.994 21.836 26.518 1.00 36.69 180 ALA A O 1
ATOM 1457 N N . SER A 1 181 ? 5.001 20.887 26.258 1.00 36.41 181 SER A N 1
ATOM 1458 C CA . SER A 1 181 ? 5.473 21.257 27.604 1.00 36.41 181 SER A CA 1
ATOM 1459 C C . SER A 1 181 ? 6.214 22.601 27.692 1.00 36.41 181 SER A C 1
ATOM 1461 O O . SER A 1 181 ? 6.712 22.934 28.762 1.00 36.41 181 SER A O 1
ATOM 1463 N N . HIS A 1 182 ? 6.281 23.387 26.611 1.00 32.56 182 HIS A N 1
ATOM 1464 C CA . HIS A 1 182 ? 7.019 24.663 26.572 1.00 32.56 182 HIS A CA 1
ATOM 1465 C C . HIS A 1 182 ? 6.122 25.898 26.356 1.00 32.56 182 HIS A C 1
ATOM 1467 O O . HIS A 1 182 ? 6.553 26.877 25.756 1.00 32.56 182 HIS A O 1
ATOM 1473 N N . ALA A 1 183 ? 4.870 25.855 26.827 1.00 39.75 183 ALA A N 1
ATOM 1474 C CA . ALA A 1 183 ? 3.936 26.989 26.761 1.00 39.75 183 ALA A CA 1
ATOM 1475 C C . ALA A 1 183 ? 3.218 27.287 28.097 1.00 39.75 183 ALA A C 1
ATOM 1477 O O . ALA A 1 183 ? 2.139 27.873 28.108 1.00 39.75 183 ALA A O 1
ATOM 1478 N N . SER A 1 184 ? 3.771 26.872 29.243 1.00 39.62 184 SER A N 1
ATOM 1479 C CA . SER A 1 184 ? 3.178 27.186 30.562 1.00 39.62 184 SER A CA 1
ATOM 1480 C C . SER A 1 184 ? 4.212 27.470 31.657 1.00 39.62 184 SER A C 1
ATOM 1482 O O . SER A 1 184 ? 4.002 27.144 32.821 1.00 39.62 184 SER A O 1
ATOM 1484 N N . SER A 1 185 ? 5.340 28.079 31.296 1.00 41.38 185 SER A N 1
ATOM 1485 C CA . SER A 1 185 ? 6.242 28.752 32.242 1.00 41.38 185 SER A CA 1
ATOM 1486 C C . SER A 1 185 ? 7.065 29.795 31.491 1.00 41.38 185 SER A C 1
ATOM 1488 O O . SER A 1 185 ? 8.173 29.505 31.048 1.00 41.38 185 SER A O 1
ATOM 1490 N N . ILE A 1 186 ? 6.433 30.944 31.251 1.00 36.59 186 ILE A N 1
ATOM 1491 C CA . ILE A 1 186 ? 6.874 32.341 31.438 1.00 36.59 186 ILE A CA 1
ATOM 1492 C C . ILE A 1 186 ? 5.708 33.207 30.956 1.00 36.59 186 ILE A C 1
ATOM 1494 O O . ILE A 1 186 ? 5.215 32.945 29.836 1.00 36.59 186 ILE A O 1
#

Organism: NCBI:txid559131

Foldseek 3Di:
DVLVVLVPPPPVNDDLVCVLVSQLVNVLCVLLVLLVVVLVVVVVLVVLLCVQVVVVDDPPPVDPPPPVVVSVVVSVVSVVVSVVLSVVCCVPWRWHKDKDWDDWDDDPDPPDPDIDIDIDIDTDTPPRVVSVVVSCVVSVVVVVVVVVVSVVSCVVPVPRPDDPDPPPPPDPPVVVPPVPPPPPDD

Sequence (186 aa):
MTAVFLLGLDGRFVSPITYPTVCQAKTWLLTIGFTLSFGAMFSKVWRVHRLTTKAKSDPKVRMKKVQPWKLYSMVSGLLVIDFVIMIAWQLQDPLQRRVELFPLEDPEDAMDDSKIRPELEHCESRNNNVWLAVVCAYKGLVLIELPHKINGYSTQHPNTTCFPSNRNKVTFGYLFNVRASHASSI

InterPro domains:
  IPR002455 GPCR family 3, GABA-B receptor [PTHR10519] (2-144)
  IPR017978 GPCR family 3, C-terminal [PF00003] (3-144)
  IPR017978 GPCR family 3, C-terminal [PS50259] (1-144)

Radius of gyration: 24.18 Å; chains: 1; bounding box: 60×47×64 Å

Secondary structure (DSSP, 8-state):
-HHHHHHH--TTSS-TTTHHHHHHHHHHHHHHHHHHHHHHHHHHHHHHHHHHHHTTS-TT-TT----THHHHHHHHHHHHHHHHHHHHHHHH---EEEEEEPPPBPPSSTT----B--EEEEEE-TTHHHHHHHHHHHHHHHHHHHHHHHHHHHHH-TT-------TT--SSSGGGTTTSSSSS--